Protein AF-A0A9D8J0A8-F1 (afdb_monomer)

Radius of gyration: 23.53 Å; Cα contacts (8 Å, |Δi|>4): 395; chains: 1; bounding box: 47×69×51 Å

Nearest PDB structures (foldseek):
  6d2s-assembly1_A  TM=4.075E-01  e=6.650E-01  Mycobacterium tuberculosis H37Rv
  6cyy-assembly1_A  TM=3.864E-01  e=1.080E+00  Mycobacterium tuberculosis H37Rv
  7xyo-assembly1_A  TM=2.878E-01  e=3.416E+00  Myxococcus fulvus
  9ix4-assembly1_B  TM=2.034E-01  e=4.354E+00  Lacticaseibacillus

Foldseek 3Di:
DDDDPDDDDDDDDDDDDDDDDDDDDDDDFDFDDDQGFGEAEAEDCPDPDWDWDAALNGIYIYDHNGDDVVVVVVVCVVCVVVNSVVNVVRVLQPPLLVVLVCCVVPQWAFAAFQQDGATEGEDEDCDCDWDWDDPPRHIYIYHHPPDDVRSVVVLVNLLVVLFVVLQVLLVVLQVVQQVPAPHHAPEEAEDQDQPDQWAADPSRYIYGYSLLRRHHSLLSSLRSQLRSNCVVPVDPDPSSVVSSCVSRVPSVVSVVCCVVCVSVSSRNNGDPD

Structure (mmCIF, N/CA/C/O backbone):
data_AF-A0A9D8J0A8-F1
#
_entry.id   AF-A0A9D8J0A8-F1
#
loop_
_atom_site.group_PDB
_atom_site.id
_atom_site.type_symbol
_atom_site.label_atom_id
_atom_site.label_alt_id
_atom_site.label_comp_id
_atom_site.label_asym_id
_atom_site.label_entity_id
_atom_site.label_seq_id
_atom_site.pdbx_PDB_ins_code
_atom_site.Cartn_x
_atom_site.Cartn_y
_atom_site.Cartn_z
_atom_site.occupancy
_atom_site.B_iso_or_equiv
_atom_site.auth_seq_id
_atom_site.auth_comp_id
_atom_site.auth_asym_id
_atom_site.auth_atom_id
_atom_site.pdbx_PDB_model_num
ATOM 1 N N . MET A 1 1 ? -11.806 -13.277 18.701 1.00 27.31 1 MET A N 1
ATOM 2 C CA . MET A 1 1 ? -11.290 -14.569 18.177 1.00 27.31 1 MET A CA 1
ATOM 3 C C . MET A 1 1 ? -11.826 -14.678 16.759 1.00 27.31 1 MET A C 1
ATOM 5 O O . MET A 1 1 ? -13.031 -14.671 16.608 1.00 27.31 1 MET A O 1
ATOM 9 N N . GLY A 1 2 ? -11.064 -14.535 15.684 1.00 23.75 2 GLY A N 1
ATOM 10 C CA . GLY A 1 2 ? -9.837 -15.247 15.348 1.00 23.75 2 GLY A CA 1
ATOM 11 C C . GLY A 1 2 ? -10.124 -16.007 14.045 1.00 23.75 2 GLY A C 1
ATOM 12 O O . GLY A 1 2 ? -11.033 -16.825 14.023 1.00 23.75 2 GLY A O 1
ATOM 13 N N . GLY A 1 3 ? -9.372 -15.706 12.983 1.00 22.73 3 GLY A N 1
ATOM 14 C CA . GLY A 1 3 ? -9.465 -16.343 11.660 1.00 22.73 3 GLY A CA 1
ATOM 15 C C . GLY A 1 3 ? -10.284 -15.497 10.680 1.00 22.73 3 GLY A C 1
ATOM 16 O O . GLY A 1 3 ? -11.465 -15.280 10.885 1.00 22.73 3 GLY A O 1
ATOM 17 N N . GLY A 1 4 ? -9.729 -14.898 9.630 1.00 22.30 4 GLY A N 1
ATOM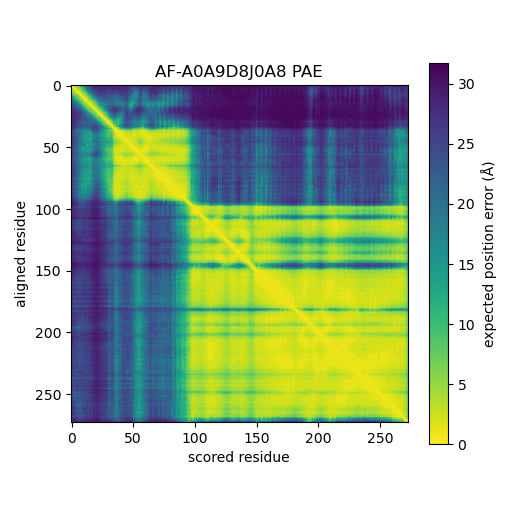 18 C CA . GLY A 1 4 ? -8.691 -15.413 8.743 1.00 22.30 4 GLY A CA 1
ATOM 19 C C . GLY A 1 4 ? -9.325 -15.554 7.362 1.00 22.30 4 GLY A C 1
ATOM 20 O O . GLY A 1 4 ? -9.688 -16.652 6.965 1.00 22.30 4 GLY A O 1
ATOM 21 N N . LEU A 1 5 ? -9.537 -14.434 6.666 1.00 23.39 5 LEU A N 1
ATOM 22 C CA . LEU A 1 5 ? -10.055 -14.439 5.296 1.00 23.39 5 LEU A CA 1
ATOM 23 C C . LEU A 1 5 ? -8.870 -14.483 4.330 1.00 23.39 5 LEU A C 1
ATOM 25 O O . LEU A 1 5 ? -8.483 -13.481 3.731 1.00 23.39 5 LEU A O 1
ATOM 29 N N . ASP A 1 6 ? -8.269 -15.667 4.267 1.00 27.23 6 ASP A N 1
ATOM 30 C CA . ASP A 1 6 ? -7.433 -16.107 3.157 1.00 27.23 6 ASP A CA 1
ATOM 31 C C . ASP A 1 6 ? -8.329 -16.742 2.083 1.00 27.23 6 ASP A C 1
ATOM 33 O O . ASP A 1 6 ? -9.327 -17.396 2.387 1.00 27.23 6 ASP A O 1
ATOM 37 N N . GLY A 1 7 ? -7.928 -16.576 0.828 1.00 27.66 7 GLY A N 1
ATOM 38 C CA . GLY A 1 7 ? -8.384 -17.415 -0.266 1.00 27.66 7 GLY A CA 1
ATOM 39 C C . GLY A 1 7 ? -9.647 -16.933 -0.962 1.00 27.66 7 GLY A C 1
ATOM 40 O O . GLY A 1 7 ? -10.760 -17.329 -0.634 1.00 27.66 7 GLY A O 1
ATOM 41 N N . SER A 1 8 ? -9.439 -16.178 -2.039 1.00 30.36 8 SER A N 1
ATOM 42 C CA . SER A 1 8 ? -10.336 -16.123 -3.191 1.00 30.36 8 SER A CA 1
ATOM 43 C C . SER A 1 8 ? -10.755 -17.542 -3.615 1.00 30.36 8 SER A C 1
ATOM 45 O O . SER A 1 8 ? -10.026 -18.224 -4.341 1.00 30.36 8 SER A O 1
ATOM 47 N N . GLN A 1 9 ? -11.913 -17.997 -3.144 1.00 25.62 9 GLN A N 1
ATOM 48 C CA . GLN A 1 9 ? -12.592 -19.178 -3.659 1.00 25.62 9 GLN A CA 1
ATOM 49 C C . GLN A 1 9 ? -13.296 -18.782 -4.958 1.00 25.62 9 GLN A C 1
ATOM 51 O O . GLN A 1 9 ? -14.141 -17.890 -4.972 1.00 25.62 9 GLN A O 1
ATOM 56 N N . ALA A 1 10 ? -12.918 -19.426 -6.062 1.00 33.12 10 ALA A N 1
ATOM 57 C CA . ALA A 1 10 ? -13.792 -19.506 -7.223 1.00 33.12 10 ALA A CA 1
ATOM 58 C C . ALA A 1 10 ? -14.987 -20.423 -6.876 1.00 33.12 10 ALA A C 1
ATOM 60 O O . ALA A 1 10 ? -14.812 -21.329 -6.050 1.00 33.12 10 ALA A O 1
ATOM 61 N N . PRO A 1 11 ? -16.172 -20.225 -7.481 1.00 30.92 11 PRO A N 1
ATOM 62 C CA . PRO A 1 11 ? -17.314 -21.109 -7.275 1.00 30.92 11 PRO A CA 1
ATOM 63 C C . PRO A 1 11 ? -16.940 -22.523 -7.731 1.00 30.92 11 PRO A C 1
ATOM 65 O O . PRO A 1 11 ? -16.486 -22.719 -8.855 1.00 30.92 11 PRO A O 1
ATOM 68 N N . LEU A 1 12 ? -17.067 -23.495 -6.830 1.00 34.19 12 LEU A N 1
ATOM 69 C CA . LEU A 1 12 ? -16.848 -24.909 -7.118 1.00 34.19 12 LEU A CA 1
ATOM 70 C C . LEU A 1 12 ? -18.148 -25.492 -7.680 1.00 34.19 12 LEU A C 1
ATOM 72 O O . LEU A 1 12 ? -19.061 -25.773 -6.907 1.00 34.19 12 LEU A O 1
ATOM 76 N N . GLU A 1 13 ? -18.214 -25.729 -8.988 1.00 30.34 13 GLU A N 1
ATOM 77 C CA . GLU A 1 13 ? -19.035 -26.826 -9.504 1.00 30.34 13 GLU A CA 1
ATOM 78 C C . GLU A 1 13 ? -18.190 -28.103 -9.530 1.00 30.34 13 GLU A C 1
ATOM 80 O O . GLU A 1 13 ? -17.038 -28.129 -9.967 1.00 30.34 13 GLU A O 1
ATOM 85 N N . TYR A 1 14 ? -18.738 -29.150 -8.920 1.00 36.53 14 TYR A N 1
ATOM 86 C CA . TYR A 1 14 ? -18.015 -30.340 -8.492 1.00 36.53 14 TYR A CA 1
ATOM 87 C C . TYR A 1 14 ? -18.095 -31.442 -9.551 1.00 36.53 14 TYR A C 1
ATOM 89 O O . TYR A 1 14 ? -19.132 -32.084 -9.694 1.00 36.53 14 TYR A O 1
ATOM 97 N N . ALA A 1 15 ? -16.978 -31.765 -10.204 1.00 35.00 15 ALA A N 1
ATOM 98 C CA . ALA A 1 15 ? -16.850 -33.034 -10.918 1.00 35.00 15 ALA A CA 1
ATOM 99 C C . ALA A 1 15 ? -16.575 -34.168 -9.905 1.00 35.00 15 ALA A C 1
ATOM 101 O O . ALA A 1 15 ? -15.492 -34.244 -9.317 1.00 35.00 15 ALA A O 1
ATOM 102 N N . ARG A 1 16 ? -17.567 -35.036 -9.655 1.00 30.98 16 ARG A N 1
ATOM 103 C CA . ARG A 1 16 ? -17.388 -36.294 -8.901 1.00 30.98 16 ARG A CA 1
ATOM 104 C C . ARG A 1 16 ? -16.831 -37.360 -9.846 1.00 30.98 16 ARG A C 1
ATOM 106 O O . ARG A 1 16 ? -17.365 -37.547 -10.931 1.00 30.98 16 ARG A O 1
ATOM 113 N N . LEU A 1 17 ? -15.774 -38.056 -9.429 1.00 38.12 17 LEU A N 1
ATOM 114 C CA . LEU A 1 17 ? -15.108 -39.078 -10.238 1.00 38.12 17 LEU A CA 1
ATOM 115 C C . LEU A 1 17 ? -15.482 -40.487 -9.763 1.00 38.12 17 LEU A C 1
ATOM 117 O O . LEU A 1 17 ? -15.263 -40.831 -8.602 1.00 38.12 17 LEU A O 1
ATOM 121 N N . THR A 1 18 ? -15.996 -41.294 -10.689 1.00 30.62 18 THR A N 1
ATOM 122 C CA . THR A 1 18 ? -16.153 -42.752 -10.601 1.00 30.62 18 THR A CA 1
ATOM 123 C C . THR A 1 18 ? -15.161 -43.429 -11.552 1.00 30.62 18 THR A C 1
ATOM 125 O O . THR A 1 18 ? -15.049 -42.999 -12.696 1.00 30.62 18 THR A O 1
ATOM 128 N N . GLY A 1 19 ? -14.521 -44.522 -11.117 1.00 28.30 19 GLY A N 1
ATOM 129 C CA . GLY A 1 19 ? -14.022 -45.572 -12.024 1.00 28.30 19 GLY A CA 1
ATOM 130 C C . GLY A 1 19 ? -12.506 -45.686 -12.253 1.00 28.30 19 GLY A C 1
ATOM 131 O O . GLY A 1 19 ? -11.938 -44.989 -13.080 1.00 28.30 19 GLY A O 1
ATOM 132 N N . SER A 1 20 ? -11.914 -46.624 -11.504 1.00 29.41 20 SER A N 1
ATOM 133 C CA . SER A 1 20 ? -10.735 -47.497 -11.711 1.00 29.41 20 SER A CA 1
ATOM 134 C C . SER A 1 20 ? -9.765 -47.342 -12.903 1.00 29.41 20 SER A C 1
ATOM 136 O O . SER A 1 20 ? -10.171 -47.422 -14.058 1.00 29.41 20 SER A O 1
ATOM 138 N N . GLY A 1 21 ? -8.461 -47.443 -12.585 1.00 27.83 21 GLY A N 1
ATOM 139 C CA . GLY A 1 21 ? -7.541 -48.345 -13.304 1.00 27.83 21 GLY A CA 1
ATOM 140 C C . GLY A 1 21 ? -6.150 -47.800 -13.670 1.00 27.83 21 GLY A C 1
ATOM 141 O O . GLY A 1 21 ? -6.047 -46.932 -14.524 1.00 27.83 21 GLY A O 1
ATOM 142 N N . GLY A 1 22 ? -5.100 -48.401 -13.083 1.00 26.84 22 GLY A N 1
ATOM 143 C CA . GLY A 1 22 ? -3.768 -48.608 -13.694 1.00 26.84 22 GLY A CA 1
ATOM 144 C C . GLY A 1 22 ? -2.764 -47.446 -13.677 1.00 26.84 22 GLY A C 1
ATOM 145 O O . GLY A 1 22 ? -3.016 -46.389 -14.240 1.00 26.84 22 GLY A O 1
ATOM 146 N N . GLY A 1 23 ? -1.599 -47.647 -13.046 1.00 27.47 23 GLY A N 1
ATOM 147 C CA . GLY A 1 23 ? -0.526 -46.650 -12.924 1.00 27.47 23 GLY A CA 1
ATOM 148 C C . GLY A 1 23 ? 0.656 -46.833 -13.885 1.00 27.47 23 GLY A C 1
ATOM 149 O O . GLY A 1 23 ? 0.884 -47.931 -14.372 1.00 27.47 23 GLY A O 1
ATOM 150 N N . CYS A 1 24 ? 1.426 -45.756 -14.089 1.00 25.75 24 CYS A N 1
ATOM 151 C CA . CYS A 1 24 ? 2.881 -45.723 -14.332 1.00 25.75 24 CYS A CA 1
ATOM 152 C C . CYS A 1 24 ? 3.361 -44.244 -14.289 1.00 25.75 24 CYS A C 1
ATOM 154 O O . CYS A 1 24 ? 2.528 -43.363 -14.524 1.00 25.75 24 CYS A O 1
ATOM 156 N N . PRO A 1 25 ? 4.628 -43.914 -13.954 1.00 37.78 25 PRO A N 1
ATOM 157 C CA . PRO A 1 25 ? 5.083 -42.536 -13.776 1.00 37.78 25 PRO A CA 1
ATOM 158 C C . PRO A 1 25 ? 5.970 -42.074 -14.937 1.00 37.78 25 PRO A C 1
ATOM 160 O O . PRO A 1 25 ? 7.051 -42.622 -15.106 1.00 37.78 25 PRO A O 1
ATOM 163 N N . LEU A 1 26 ? 5.591 -41.019 -15.661 1.00 29.39 26 LEU A N 1
ATOM 164 C CA . LEU A 1 26 ? 6.543 -40.243 -16.458 1.00 29.39 26 LEU A CA 1
ATOM 165 C C . LEU A 1 26 ? 6.190 -38.755 -16.436 1.00 29.39 26 LEU A C 1
ATOM 167 O O . LEU A 1 26 ? 5.035 -38.336 -16.473 1.00 29.39 26 LEU A O 1
ATOM 171 N N . SER A 1 27 ? 7.247 -37.974 -16.278 1.00 39.50 27 SER A N 1
ATOM 172 C CA . SER A 1 27 ? 7.317 -36.530 -16.373 1.00 39.50 27 SER A CA 1
ATOM 173 C C . SER A 1 27 ? 7.318 -36.118 -17.839 1.00 39.50 27 SER A C 1
ATOM 175 O O . SER A 1 27 ? 8.365 -36.234 -18.460 1.00 39.50 27 SER A O 1
ATOM 177 N N . ASP A 1 28 ? 6.214 -35.583 -18.360 1.00 35.66 28 ASP A N 1
ATOM 178 C CA . ASP A 1 28 ? 6.214 -34.979 -19.696 1.00 35.66 28 ASP A CA 1
ATOM 179 C C . ASP A 1 28 ? 5.472 -33.640 -19.716 1.00 35.66 28 ASP A C 1
ATOM 181 O O . ASP A 1 28 ? 4.278 -33.527 -19.414 1.00 35.66 28 ASP A O 1
ATOM 185 N N . GLY A 1 29 ? 6.225 -32.594 -20.059 1.00 39.34 29 GLY A N 1
ATOM 186 C CA . GLY A 1 29 ? 5.725 -31.243 -20.267 1.00 39.34 29 GLY A CA 1
ATOM 187 C C . GLY A 1 29 ? 4.888 -31.184 -21.539 1.00 39.34 29 GLY A C 1
ATOM 188 O O . GLY A 1 29 ? 5.424 -31.174 -22.641 1.00 39.34 29 GLY A O 1
ATOM 189 N N . HIS A 1 30 ? 3.570 -31.116 -21.380 1.00 45.22 30 HIS A N 1
ATOM 190 C CA . HIS A 1 30 ? 2.645 -30.951 -22.495 1.00 45.22 30 HIS A CA 1
ATOM 191 C C . HIS A 1 30 ? 2.410 -29.461 -22.769 1.00 45.22 30 HIS A C 1
ATOM 193 O O . HIS A 1 30 ? 1.946 -28.720 -21.898 1.00 45.22 30 HIS A O 1
ATOM 199 N N . ALA A 1 31 ? 2.731 -29.016 -23.986 1.00 39.16 31 ALA A N 1
ATOM 200 C CA . ALA A 1 31 ? 2.469 -27.660 -24.454 1.00 39.16 31 ALA A CA 1
ATOM 201 C C . ALA A 1 31 ? 1.119 -27.601 -25.186 1.00 39.16 31 ALA A C 1
ATOM 203 O O . ALA A 1 31 ? 0.935 -28.228 -26.225 1.00 39.16 31 ALA A O 1
ATOM 204 N N . PHE A 1 32 ? 0.183 -26.804 -24.670 1.00 42.69 32 PHE A N 1
ATOM 205 C CA . PHE A 1 32 ? -1.059 -26.460 -25.366 1.00 42.69 32 PHE A CA 1
ATOM 206 C C . PHE A 1 32 ? -0.894 -25.074 -26.021 1.00 42.69 32 PHE A C 1
ATOM 208 O O . PHE A 1 32 ? -0.476 -24.127 -25.355 1.00 42.69 32 PHE A O 1
ATOM 215 N N . GLY A 1 33 ? -1.175 -24.970 -27.327 1.00 32.69 33 GLY A N 1
ATOM 216 C CA . GLY A 1 33 ? -0.801 -23.847 -28.204 1.00 32.69 33 GLY A CA 1
ATOM 217 C C . GLY A 1 33 ? -1.256 -22.432 -27.796 1.00 32.69 33 GLY A C 1
ATOM 218 O O . GLY A 1 33 ? -2.128 -22.259 -26.945 1.00 32.69 33 GLY A O 1
ATOM 219 N N . ALA A 1 34 ? -0.618 -21.440 -28.443 1.00 34.53 34 ALA A N 1
ATOM 220 C CA . ALA A 1 34 ? -0.778 -19.977 -28.356 1.00 34.53 34 ALA A CA 1
ATOM 221 C C . ALA A 1 34 ? -1.221 -19.449 -26.975 1.00 34.53 34 ALA A C 1
ATOM 223 O O . ALA A 1 34 ? -2.382 -19.114 -26.745 1.00 34.53 34 ALA A O 1
ATOM 224 N N . GLY A 1 35 ? -0.257 -19.381 -26.051 1.00 52.00 35 GLY A N 1
ATOM 225 C CA . GLY A 1 35 ? -0.463 -18.982 -24.655 1.00 52.00 35 GLY A CA 1
ATOM 226 C C . GLY A 1 35 ? 0.035 -20.005 -23.630 1.00 52.00 35 GLY A C 1
ATOM 227 O O . GLY A 1 35 ? -0.471 -20.032 -22.519 1.00 52.00 35 GLY A O 1
ATOM 228 N N . SER A 1 36 ? 0.992 -20.868 -23.969 1.00 65.94 36 SER A N 1
ATOM 229 C CA . SER A 1 36 ? 1.395 -21.966 -23.086 1.00 65.94 36 SER A CA 1
ATOM 230 C C . SER A 1 36 ? 1.974 -21.488 -21.748 1.00 65.94 36 SER A C 1
ATOM 232 O O . SER A 1 36 ? 2.812 -20.586 -21.705 1.00 65.94 36 SER A O 1
ATOM 234 N N . PHE A 1 37 ? 1.590 -22.163 -20.668 1.00 76.06 37 PHE A N 1
ATOM 235 C CA . PHE A 1 37 ? 2.270 -22.130 -19.373 1.00 76.06 37 PHE A CA 1
ATOM 236 C C . PHE A 1 37 ? 2.967 -23.473 -19.127 1.00 76.06 37 PHE A C 1
ATOM 238 O O . PHE A 1 37 ? 2.424 -24.504 -19.531 1.00 76.06 37 PHE A O 1
ATOM 245 N N . PRO A 1 38 ? 4.125 -23.503 -18.439 1.00 80.38 38 PRO A N 1
ATOM 246 C CA . PRO A 1 38 ? 4.700 -24.757 -17.966 1.00 80.38 38 PRO A CA 1
ATOM 247 C C . PRO A 1 38 ? 3.696 -25.470 -17.059 1.00 80.38 38 PRO A C 1
ATOM 249 O O . PRO A 1 38 ? 3.210 -24.875 -16.098 1.00 80.38 38 PRO A O 1
ATOM 252 N N . LEU A 1 39 ? 3.366 -26.723 -17.361 1.00 82.81 39 LEU A N 1
ATOM 253 C CA . LEU A 1 39 ? 2.422 -27.525 -16.588 1.00 82.81 39 LEU A CA 1
ATOM 254 C C . LEU A 1 39 ? 3.161 -28.673 -15.901 1.00 82.81 39 LEU A C 1
ATOM 256 O O . LEU A 1 39 ? 3.906 -29.411 -16.541 1.00 82.81 39 LEU A O 1
ATOM 260 N N . ARG A 1 40 ? 2.923 -28.852 -14.600 1.00 86.62 40 ARG A N 1
ATOM 261 C CA . ARG A 1 40 ? 3.400 -30.009 -13.833 1.00 86.62 40 ARG A CA 1
ATOM 262 C C . ARG A 1 40 ? 2.231 -30.749 -13.201 1.00 86.62 40 ARG A C 1
ATOM 264 O O . ARG A 1 40 ? 1.401 -30.146 -12.523 1.00 86.62 40 ARG A O 1
ATOM 271 N N . LEU A 1 41 ? 2.181 -32.061 -13.394 1.00 88.75 41 LEU A N 1
ATOM 272 C CA . LEU A 1 41 ? 1.237 -32.937 -12.708 1.00 88.75 41 LEU A CA 1
ATOM 273 C C . LEU A 1 41 ? 1.909 -33.516 -11.463 1.00 88.75 41 LEU A C 1
ATOM 275 O O . LEU A 1 41 ? 2.993 -34.089 -11.542 1.00 88.75 41 LEU A O 1
ATOM 279 N N . ARG A 1 42 ? 1.270 -33.375 -10.300 1.00 90.25 42 ARG A N 1
ATOM 280 C CA . ARG A 1 42 ? 1.789 -33.895 -9.030 1.00 90.25 42 ARG A CA 1
ATOM 281 C C . ARG A 1 42 ? 0.761 -34.778 -8.340 1.00 90.25 42 ARG A C 1
ATOM 283 O O . ARG A 1 42 ? -0.283 -34.305 -7.892 1.00 90.25 42 ARG A O 1
ATOM 290 N N . ARG A 1 43 ? 1.083 -36.063 -8.173 1.00 88.25 43 ARG A N 1
ATOM 291 C CA . ARG A 1 43 ? 0.276 -36.991 -7.366 1.00 88.25 43 ARG A CA 1
ATOM 292 C C . ARG A 1 43 ? 0.532 -36.763 -5.876 1.00 88.25 43 ARG A C 1
ATOM 294 O O . ARG A 1 43 ? 1.672 -36.581 -5.453 1.00 88.25 43 ARG A O 1
ATOM 301 N N . SER A 1 44 ? -0.522 -36.761 -5.062 1.00 87.44 44 SER A N 1
ATOM 302 C CA . SER A 1 44 ? -0.414 -36.568 -3.614 1.00 87.44 44 SER A CA 1
ATOM 303 C C . SER A 1 44 ? -1.331 -37.517 -2.834 1.00 87.44 44 SER A C 1
ATOM 305 O O . SER A 1 44 ? -2.547 -37.468 -3.028 1.00 87.44 44 SER A O 1
ATOM 307 N N . PRO A 1 45 ? -0.797 -38.305 -1.876 1.00 84.12 45 PRO A N 1
ATOM 308 C CA . PRO A 1 45 ? -1.601 -39.160 -0.990 1.00 84.12 45 PRO A CA 1
ATOM 309 C C . PRO A 1 45 ? -2.584 -38.380 -0.110 1.00 84.12 45 PRO A C 1
ATOM 311 O O . PRO A 1 45 ? -3.588 -38.915 0.342 1.00 84.12 45 PRO A O 1
ATOM 314 N N . ARG A 1 46 ? -2.303 -37.092 0.133 1.00 85.88 46 ARG A N 1
ATOM 315 C CA . ARG A 1 46 ? -3.143 -36.200 0.950 1.00 85.88 46 ARG A CA 1
ATOM 316 C C . ARG A 1 46 ? -4.213 -35.474 0.135 1.00 85.88 46 ARG A C 1
ATOM 318 O O . ARG A 1 46 ? -5.081 -34.815 0.707 1.00 85.88 46 ARG A O 1
ATOM 325 N N . ALA A 1 47 ? -4.140 -35.517 -1.195 1.00 84.38 47 ALA A N 1
ATOM 326 C CA . ALA A 1 47 ? -5.131 -34.873 -2.039 1.00 84.38 47 ALA A CA 1
ATOM 327 C C . ALA A 1 47 ? -6.377 -35.754 -2.141 1.00 84.38 47 ALA A C 1
ATOM 329 O O . ALA A 1 47 ? -6.308 -36.888 -2.596 1.00 84.38 47 ALA A O 1
ATOM 330 N N . LYS A 1 48 ? -7.526 -35.196 -1.751 1.00 85.25 48 LYS A N 1
ATOM 331 C CA . LYS A 1 48 ? -8.844 -35.826 -1.936 1.00 85.25 48 LYS A CA 1
ATOM 332 C C . LYS A 1 48 ? -9.554 -35.369 -3.218 1.00 85.25 48 LYS A C 1
ATOM 334 O O . LYS A 1 48 ? -10.596 -35.903 -3.562 1.00 85.25 48 LYS A O 1
ATOM 339 N N . ARG A 1 49 ? -9.012 -34.349 -3.895 1.00 86.75 49 ARG A N 1
ATOM 340 C CA . ARG A 1 49 ? -9.580 -33.706 -5.090 1.00 86.75 49 ARG A CA 1
ATOM 341 C C . ARG A 1 49 ? -8.488 -33.108 -5.973 1.00 86.75 49 ARG A C 1
ATOM 343 O O . ARG A 1 49 ? -7.415 -32.780 -5.455 1.00 86.75 49 ARG A O 1
ATOM 350 N N . LEU A 1 50 ? -8.804 -32.925 -7.256 1.00 87.69 50 LEU A N 1
ATOM 351 C CA . LEU A 1 50 ? -7.994 -32.156 -8.202 1.00 87.69 50 LEU A CA 1
ATOM 352 C C . LEU A 1 50 ? -7.902 -30.695 -7.748 1.00 87.69 50 LEU A C 1
ATOM 354 O O . LEU A 1 50 ? -8.882 -30.113 -7.275 1.00 87.69 50 LEU A O 1
ATOM 358 N N . ARG A 1 51 ? -6.709 -30.107 -7.845 1.00 88.75 51 ARG A N 1
ATOM 359 C CA . ARG A 1 51 ? -6.456 -28.698 -7.513 1.00 88.75 51 ARG A CA 1
ATOM 360 C C . ARG A 1 51 ? -5.449 -28.106 -8.483 1.00 88.75 51 ARG A C 1
ATOM 362 O O . ARG A 1 51 ? -4.451 -28.749 -8.780 1.00 88.75 51 ARG A O 1
ATOM 369 N N . LEU A 1 52 ? -5.683 -26.868 -8.903 1.00 91.06 52 LEU A N 1
ATOM 370 C CA . LEU A 1 52 ? -4.761 -26.104 -9.739 1.00 91.06 52 LEU A CA 1
ATOM 371 C C . LEU A 1 52 ? -4.045 -25.065 -8.879 1.00 91.06 52 LEU A C 1
ATOM 373 O O . LEU A 1 52 ? -4.681 -24.314 -8.139 1.00 91.06 52 LEU A O 1
ATOM 377 N N . ILE A 1 53 ? -2.722 -25.030 -8.973 1.00 85.31 53 ILE A N 1
ATOM 378 C CA . ILE A 1 53 ? -1.864 -24.051 -8.316 1.00 85.31 53 ILE A CA 1
ATOM 379 C C . ILE A 1 53 ? -1.158 -23.272 -9.417 1.00 85.31 53 ILE A C 1
ATOM 381 O O . ILE A 1 53 ? -0.340 -23.829 -10.139 1.00 85.31 53 ILE A O 1
ATOM 385 N N . VAL A 1 54 ? -1.469 -21.986 -9.547 1.00 85.81 54 VAL A N 1
ATOM 386 C CA . VAL A 1 54 ? -0.873 -21.121 -10.570 1.00 85.81 54 VAL A CA 1
ATOM 387 C C . VAL A 1 54 ? 0.228 -20.278 -9.939 1.00 85.81 54 VAL A C 1
ATOM 389 O O . VAL A 1 54 ? -0.018 -19.561 -8.969 1.00 85.81 54 VAL A O 1
ATOM 392 N N . ARG A 1 55 ? 1.436 -20.369 -10.489 1.00 79.06 55 ARG A N 1
ATOM 393 C CA . ARG A 1 55 ? 2.619 -19.591 -10.113 1.00 79.06 55 ARG A CA 1
ATOM 394 C C . ARG A 1 55 ? 3.219 -18.934 -11.354 1.00 79.06 55 ARG A C 1
ATOM 396 O O . ARG A 1 55 ? 2.833 -19.234 -12.479 1.00 79.06 55 ARG A O 1
ATOM 403 N N . ALA A 1 56 ? 4.166 -18.031 -11.138 1.00 72.75 56 ALA A N 1
ATOM 404 C CA . ALA A 1 56 ? 4.873 -17.337 -12.209 1.00 72.75 56 ALA A CA 1
ATOM 405 C C . ALA A 1 56 ? 5.746 -18.267 -13.063 1.00 72.75 56 ALA A C 1
ATOM 407 O O . ALA A 1 56 ? 5.937 -18.024 -14.248 1.00 72.75 56 ALA A O 1
ATOM 408 N N . ASP A 1 57 ? 6.252 -19.340 -12.455 1.00 74.06 57 ASP A N 1
ATOM 409 C CA . ASP A 1 57 ? 7.085 -20.358 -13.094 1.00 74.06 57 ASP A CA 1
ATOM 410 C C . ASP A 1 57 ? 6.265 -21.510 -13.700 1.00 74.06 57 ASP A C 1
ATOM 412 O O . ASP A 1 57 ? 6.831 -22.415 -14.309 1.00 74.06 57 ASP A O 1
ATOM 416 N N . GLY A 1 58 ? 4.936 -21.493 -13.545 1.00 83.56 58 GLY A N 1
ATOM 417 C CA . GLY A 1 58 ? 4.040 -22.460 -14.170 1.00 83.56 58 GLY A CA 1
ATOM 418 C C . GLY A 1 58 ? 2.789 -22.790 -13.362 1.00 83.56 58 GLY A C 1
ATOM 419 O O . GLY A 1 58 ? 2.521 -22.254 -12.286 1.00 83.56 58 GLY A O 1
ATOM 420 N N . VAL A 1 59 ? 2.011 -23.721 -13.897 1.00 87.75 59 VAL A N 1
ATOM 421 C CA . VAL A 1 59 ? 0.812 -24.291 -13.290 1.00 87.75 59 VAL A CA 1
ATOM 422 C C . VAL A 1 59 ? 1.141 -25.690 -12.773 1.00 87.75 59 VAL A C 1
ATOM 424 O O . VAL A 1 59 ? 1.685 -26.520 -13.492 1.00 87.75 59 VAL A O 1
ATOM 427 N N . GLU A 1 60 ? 0.791 -25.979 -11.523 1.00 90.12 60 GLU A N 1
ATOM 428 C CA . GLU A 1 60 ? 0.820 -27.331 -10.965 1.00 90.12 60 GLU A CA 1
ATOM 429 C C . GLU A 1 60 ? -0.613 -27.843 -10.788 1.00 90.12 60 GLU A C 1
ATOM 431 O O . GLU A 1 60 ? -1.413 -27.230 -10.079 1.00 90.12 60 GLU A O 1
ATOM 436 N N . CYS A 1 61 ? -0.939 -28.983 -11.397 1.00 91.69 61 CYS A N 1
ATOM 437 C CA . CYS A 1 61 ? -2.161 -29.719 -11.094 1.00 91.69 61 CYS A CA 1
ATOM 438 C C . CYS A 1 61 ? -1.845 -30.811 -10.069 1.00 91.69 61 CYS A C 1
ATOM 440 O O . CYS A 1 61 ? -1.030 -31.700 -10.319 1.00 91.69 61 CYS A O 1
ATOM 442 N N . VAL A 1 62 ? -2.484 -30.743 -8.903 1.00 89.94 62 VAL A N 1
ATOM 443 C CA . VAL A 1 62 ? -2.337 -31.731 -7.833 1.00 89.94 62 VAL A CA 1
ATOM 444 C C . VAL A 1 62 ? -3.495 -32.716 -7.891 1.00 89.94 62 VAL A C 1
ATOM 446 O O . VAL A 1 62 ? -4.650 -32.319 -7.729 1.00 89.94 62 VAL A O 1
ATOM 449 N N . LEU A 1 63 ? -3.177 -33.998 -8.052 1.00 93.12 63 LEU A N 1
ATOM 450 C CA . LEU A 1 63 ? -4.138 -35.095 -8.186 1.00 93.12 63 LEU A CA 1
ATOM 451 C C . LEU A 1 63 ? -4.026 -36.093 -7.017 1.00 93.12 63 LEU A C 1
ATOM 453 O O . LEU A 1 63 ? -2.920 -36.344 -6.527 1.00 93.12 63 LEU A O 1
ATOM 457 N N . PRO A 1 64 ? -5.143 -36.700 -6.566 1.00 92.25 64 PRO A N 1
ATOM 458 C CA . PRO A 1 64 ? -5.108 -37.900 -5.729 1.00 92.25 64 PRO A CA 1
ATOM 459 C C . PRO A 1 64 ? -4.289 -39.021 -6.384 1.00 92.25 64 PRO A C 1
ATOM 461 O O . PRO A 1 64 ? -4.280 -39.143 -7.607 1.00 92.25 64 PRO A O 1
ATOM 464 N N . VAL A 1 65 ? -3.642 -39.878 -5.584 1.00 87.94 65 VAL A N 1
ATOM 465 C CA . VAL A 1 65 ? -2.755 -40.950 -6.096 1.00 87.94 65 VAL A CA 1
ATOM 466 C C . VAL A 1 65 ? -3.454 -41.866 -7.100 1.00 87.94 65 VAL A C 1
ATOM 468 O O . VAL A 1 65 ? -2.837 -42.253 -8.084 1.00 87.94 65 VAL A O 1
ATOM 471 N N . ILE A 1 66 ? -4.736 -42.159 -6.881 1.00 86.50 66 ILE A N 1
ATOM 472 C CA . ILE A 1 66 ? -5.530 -43.102 -7.684 1.00 86.50 66 ILE A CA 1
ATOM 473 C C . ILE A 1 66 ? -6.228 -42.397 -8.863 1.00 86.50 66 ILE A C 1
ATOM 475 O O . ILE A 1 66 ? -6.826 -43.047 -9.707 1.00 86.50 66 ILE A O 1
ATOM 479 N N . CYS A 1 67 ? -6.160 -41.064 -8.951 1.00 84.19 67 CYS A N 1
ATOM 480 C CA . CYS A 1 67 ? -6.840 -40.311 -10.002 1.00 84.19 67 CYS A CA 1
ATOM 481 C C . CYS A 1 67 ? -6.204 -40.595 -11.378 1.00 84.19 67 CYS A C 1
ATOM 483 O O . CYS A 1 67 ? -4.990 -40.399 -11.526 1.00 84.19 67 CYS A O 1
ATOM 485 N N . PRO A 1 68 ? -6.989 -41.025 -12.384 1.00 86.38 68 PRO A N 1
ATOM 486 C CA . PRO A 1 68 ? -6.535 -41.100 -13.768 1.00 86.38 68 PRO A CA 1
ATOM 487 C C . PRO A 1 68 ? -6.047 -39.747 -14.285 1.00 86.38 68 PRO A C 1
ATOM 489 O O . PRO A 1 68 ? -6.633 -38.704 -13.987 1.00 86.38 68 PRO A O 1
ATOM 492 N N . GLU A 1 69 ? -4.988 -39.767 -15.090 1.00 82.62 69 GLU A N 1
ATOM 493 C CA . GLU A 1 69 ? -4.386 -38.545 -15.628 1.00 82.62 69 GLU A CA 1
ATOM 494 C C . GLU A 1 69 ? -5.305 -37.827 -16.620 1.00 82.62 69 GLU A C 1
ATOM 496 O O . GLU A 1 69 ? -5.385 -36.602 -16.606 1.00 82.62 69 GLU A O 1
ATOM 501 N N . ARG A 1 70 ? -6.085 -38.583 -17.406 1.00 84.75 70 ARG A N 1
ATOM 502 C CA . ARG A 1 70 ? -7.100 -38.038 -18.321 1.00 84.75 70 ARG A CA 1
ATOM 503 C C . ARG A 1 70 ? -8.026 -37.034 -17.632 1.00 84.75 70 ARG A C 1
ATOM 505 O O . ARG A 1 70 ? -8.313 -35.989 -18.190 1.00 84.75 70 ARG A O 1
ATOM 512 N N . LEU A 1 71 ? -8.421 -37.306 -16.390 1.00 85.44 71 LEU A N 1
ATOM 513 C CA . LEU A 1 71 ? -9.302 -36.419 -15.630 1.00 85.44 71 LEU A CA 1
ATOM 514 C C . LEU A 1 71 ? -8.594 -35.131 -15.200 1.00 85.44 71 LEU A C 1
ATOM 516 O O . LEU A 1 71 ? -9.238 -34.096 -15.069 1.00 85.44 71 LEU A O 1
ATOM 520 N N . ALA A 1 72 ? -7.274 -35.173 -14.997 1.00 84.75 72 ALA A N 1
ATOM 521 C CA . ALA A 1 72 ? -6.485 -33.966 -14.786 1.00 84.75 72 ALA A CA 1
ATOM 522 C C . ALA A 1 72 ? -6.401 -33.140 -16.077 1.00 84.75 72 ALA A C 1
ATOM 524 O O . ALA A 1 72 ? -6.594 -31.928 -16.017 1.00 84.75 72 ALA A O 1
ATOM 525 N N . HIS A 1 73 ? -6.184 -33.784 -17.229 1.00 84.31 73 HIS A N 1
ATOM 526 C CA . HIS A 1 73 ? -6.190 -33.123 -18.540 1.00 84.31 73 HIS A CA 1
ATOM 527 C C . HIS A 1 73 ? -7.545 -32.481 -18.850 1.00 84.31 73 HIS A C 1
ATOM 529 O O . HIS A 1 73 ? -7.586 -31.294 -19.166 1.00 84.31 73 HIS A O 1
ATOM 535 N N . ASP A 1 74 ? -8.647 -33.208 -18.656 1.00 84.75 74 ASP A N 1
ATOM 536 C CA . ASP A 1 74 ? -10.010 -32.693 -18.841 1.00 84.75 74 ASP A CA 1
ATOM 537 C C . ASP A 1 74 ? -10.277 -31.503 -17.904 1.00 84.75 74 ASP A C 1
ATOM 539 O O . ASP A 1 74 ? -10.790 -30.465 -18.326 1.00 84.75 74 ASP A O 1
ATOM 543 N N . PHE A 1 75 ? -9.859 -31.604 -16.638 1.00 85.94 75 PHE A N 1
ATOM 544 C CA . PHE A 1 75 ? -10.006 -30.527 -15.659 1.00 85.94 75 PHE A CA 1
ATOM 545 C C . PHE A 1 75 ? -9.181 -29.285 -16.024 1.00 85.94 75 PHE A C 1
ATOM 547 O O . PHE A 1 75 ? -9.657 -28.162 -15.870 1.00 85.94 75 PHE A O 1
ATOM 554 N N . ILE A 1 76 ? -7.963 -29.456 -16.540 1.00 87.56 76 ILE A N 1
ATOM 555 C CA . ILE A 1 76 ? -7.117 -28.352 -17.016 1.00 87.56 76 ILE A CA 1
ATOM 556 C C . ILE A 1 76 ? -7.728 -27.706 -18.260 1.00 87.56 76 ILE A C 1
ATOM 558 O O . ILE A 1 76 ? -7.795 -26.478 -18.327 1.00 87.56 76 ILE A O 1
ATOM 562 N N . ALA A 1 77 ? -8.206 -28.510 -19.214 1.00 85.00 77 ALA A N 1
ATOM 563 C CA . ALA A 1 77 ? -8.837 -28.034 -20.440 1.00 85.00 77 ALA A CA 1
ATOM 564 C C . ALA A 1 77 ? -10.093 -27.204 -20.140 1.00 85.00 77 ALA A C 1
ATOM 566 O O . ALA A 1 77 ? -10.227 -26.093 -20.653 1.00 85.00 77 ALA A O 1
ATOM 567 N N . GLN A 1 78 ? -10.950 -27.676 -19.228 1.00 87.06 78 GLN A N 1
ATOM 568 C CA . GLN A 1 78 ? -12.138 -26.945 -18.763 1.00 87.06 78 GLN A CA 1
ATOM 569 C C . GLN A 1 78 ? -11.801 -25.597 -18.106 1.00 87.06 78 GLN A C 1
ATOM 571 O O . GLN A 1 78 ? -12.600 -24.668 -18.155 1.00 87.06 78 GLN A O 1
ATOM 576 N N . HIS A 1 79 ? -10.612 -25.464 -17.510 1.00 87.62 79 HIS A N 1
ATOM 577 C CA . HIS A 1 79 ? -10.173 -24.243 -16.827 1.00 87.62 79 HIS A CA 1
ATOM 578 C C . HIS A 1 79 ? -9.139 -23.443 -17.631 1.00 87.62 79 HIS A C 1
ATOM 580 O O . HIS A 1 79 ? -8.498 -22.551 -17.070 1.00 87.62 79 HIS A O 1
ATOM 586 N N . ARG A 1 80 ? -8.954 -23.726 -18.929 1.00 83.31 80 ARG A N 1
ATOM 587 C CA . ARG A 1 80 ? -7.866 -23.161 -19.744 1.00 83.31 80 ARG A CA 1
ATOM 588 C C . ARG A 1 80 ? -7.846 -21.637 -19.735 1.00 83.31 80 ARG A C 1
ATOM 590 O O . ARG A 1 80 ? -6.813 -21.056 -19.420 1.00 83.31 80 ARG A O 1
ATOM 597 N N . ASP A 1 81 ? -8.968 -20.982 -20.009 1.00 80.50 81 ASP A N 1
ATOM 598 C CA . ASP A 1 81 ? -9.006 -19.515 -20.085 1.00 80.50 81 ASP A CA 1
ATOM 599 C C . ASP A 1 81 ? -8.762 -18.862 -18.721 1.00 80.50 81 ASP A C 1
ATOM 601 O O . ASP A 1 81 ? -8.055 -17.855 -18.605 1.00 80.50 81 ASP A O 1
ATOM 605 N N . TRP A 1 82 ? -9.277 -19.480 -17.656 1.00 87.94 82 TRP A N 1
ATOM 606 C CA . TRP A 1 82 ? -8.988 -19.067 -16.288 1.00 87.94 82 TRP A CA 1
ATOM 607 C C . TRP A 1 82 ? -7.503 -19.241 -15.951 1.00 87.94 82 TRP A C 1
ATOM 609 O O . TRP A 1 82 ? -6.910 -18.328 -15.378 1.00 87.94 82 TRP A O 1
ATOM 619 N N . LEU A 1 83 ? -6.886 -20.358 -16.345 1.00 87.00 83 LEU A N 1
ATOM 620 C CA . LEU A 1 83 ? -5.463 -20.633 -16.149 1.00 87.00 83 LEU A CA 1
ATOM 621 C C . LEU A 1 83 ? -4.587 -19.659 -16.930 1.00 87.00 83 LEU A C 1
ATOM 623 O O . LEU A 1 83 ? -3.667 -19.097 -16.350 1.00 87.00 83 LEU A O 1
ATOM 627 N N . LEU A 1 84 ? -4.895 -19.398 -18.202 1.00 82.19 84 LEU A N 1
ATOM 628 C CA . LEU A 1 84 ? -4.183 -18.427 -19.036 1.00 82.19 84 LEU A CA 1
ATOM 629 C C . LEU A 1 84 ? -4.219 -17.041 -18.403 1.00 82.19 84 LEU A C 1
ATOM 631 O O . LEU A 1 84 ? -3.186 -16.389 -18.250 1.00 82.19 84 LEU A O 1
ATOM 635 N N . ARG A 1 85 ? -5.406 -16.603 -17.981 1.00 81.81 85 ARG A N 1
ATOM 636 C CA . ARG A 1 85 ? -5.578 -15.323 -17.302 1.00 81.81 85 ARG A CA 1
ATOM 637 C C . ARG A 1 85 ? -4.825 -15.289 -15.976 1.00 81.81 85 ARG A C 1
ATOM 639 O O . ARG A 1 85 ? -4.077 -14.349 -15.740 1.00 81.81 85 ARG A O 1
ATOM 646 N N . LYS A 1 86 ? -4.962 -16.310 -15.128 1.00 81.44 86 LYS A N 1
ATOM 647 C CA . LYS A 1 86 ? -4.286 -16.377 -13.823 1.00 81.44 86 LYS A CA 1
ATOM 648 C C . LYS A 1 86 ? -2.776 -16.499 -13.948 1.00 81.44 86 LYS A C 1
ATOM 650 O O . LYS A 1 86 ? -2.070 -15.956 -13.108 1.00 81.44 86 LYS A O 1
ATOM 655 N N . PHE A 1 87 ? -2.287 -17.175 -14.979 1.00 81.12 87 PHE A N 1
ATOM 656 C CA . PHE A 1 87 ? -0.868 -17.294 -15.269 1.00 81.12 87 PHE A CA 1
ATOM 657 C C . PHE A 1 87 ? -0.318 -15.968 -15.772 1.00 81.12 87 PHE A C 1
ATOM 659 O O . PHE A 1 87 ? 0.672 -15.502 -15.231 1.00 81.12 87 PHE A O 1
ATOM 666 N N . ARG A 1 88 ? -1.003 -15.280 -16.695 1.00 77.12 88 ARG A N 1
ATOM 667 C CA . ARG A 1 88 ? -0.646 -13.901 -17.072 1.00 77.12 88 ARG A CA 1
ATOM 668 C C . ARG A 1 88 ? -0.676 -12.968 -15.870 1.00 77.12 88 ARG A C 1
ATOM 670 O O . ARG A 1 88 ? 0.252 -12.194 -15.699 1.00 77.12 88 ARG A O 1
ATOM 677 N N . GLU A 1 89 ? -1.685 -13.076 -15.008 1.00 72.69 89 GLU A N 1
ATOM 678 C CA . GLU A 1 89 ? -1.739 -12.342 -13.744 1.00 72.69 89 GLU A CA 1
ATOM 679 C C . GLU A 1 89 ? -0.555 -12.709 -12.832 1.00 72.69 89 GLU A C 1
ATOM 681 O O . GLU A 1 89 ? -0.007 -11.822 -12.203 1.00 72.69 89 GLU A O 1
ATOM 686 N N . ALA A 1 90 ? -0.136 -13.973 -12.733 1.00 67.50 90 ALA A N 1
ATOM 687 C CA . ALA A 1 90 ? 0.973 -14.419 -11.880 1.00 67.50 90 ALA A CA 1
ATOM 688 C C . ALA A 1 90 ? 2.365 -14.125 -12.467 1.00 67.50 90 ALA A C 1
ATOM 690 O O . ALA A 1 90 ? 3.305 -13.895 -11.716 1.00 67.50 90 ALA A O 1
ATOM 691 N N . VAL A 1 91 ? 2.506 -14.101 -13.789 1.00 64.19 91 VAL A N 1
ATOM 692 C CA . VAL A 1 91 ? 3.712 -13.654 -14.495 1.00 64.19 91 VAL A CA 1
ATOM 693 C C . VAL A 1 91 ? 3.820 -12.142 -14.404 1.00 64.19 91 VAL A C 1
ATOM 695 O O . VAL A 1 91 ? 4.895 -11.649 -14.079 1.00 64.19 91 VAL A O 1
ATOM 698 N N . ALA A 1 92 ? 2.703 -11.425 -14.611 1.00 60.53 92 ALA A N 1
ATOM 699 C CA . ALA A 1 92 ? 2.602 -10.002 -14.324 1.00 60.53 92 ALA A CA 1
ATOM 700 C C . ALA A 1 92 ? 3.052 -9.790 -12.881 1.00 60.53 92 ALA A C 1
ATOM 702 O O . ALA A 1 92 ? 4.142 -9.248 -12.761 1.00 60.53 92 ALA A O 1
ATOM 703 N N . ARG A 1 93 ? 2.323 -10.366 -11.888 1.00 57.25 93 ARG A N 1
ATOM 704 C CA . ARG A 1 93 ? 2.730 -10.883 -10.542 1.00 57.25 93 ARG A CA 1
ATOM 705 C C . ARG A 1 93 ? 4.143 -10.667 -9.987 1.00 57.25 93 ARG A C 1
ATOM 707 O O . ARG A 1 93 ? 4.350 -10.399 -8.804 1.00 57.25 93 ARG A O 1
ATOM 714 N N . THR A 1 94 ? 5.121 -10.955 -10.822 1.00 53.12 94 THR A N 1
ATOM 715 C CA . THR A 1 94 ? 6.496 -11.237 -10.402 1.00 53.12 94 THR A CA 1
ATOM 716 C C . THR A 1 94 ? 7.436 -10.140 -10.873 1.00 53.12 94 THR A C 1
ATOM 718 O O . THR A 1 94 ? 8.650 -10.300 -10.842 1.00 53.12 94 THR A O 1
ATOM 721 N N . ALA A 1 95 ? 6.887 -9.003 -11.308 1.00 51.47 95 ALA A N 1
ATOM 722 C CA . ALA A 1 95 ? 7.652 -7.907 -11.875 1.00 51.47 95 ALA A CA 1
ATOM 723 C C . ALA A 1 95 ? 7.625 -6.588 -11.067 1.00 51.47 95 ALA A C 1
ATOM 725 O O . ALA A 1 95 ? 7.482 -5.532 -11.682 1.00 51.47 95 ALA A O 1
ATOM 726 N N . PRO A 1 96 ? 7.858 -6.577 -9.739 1.00 53.69 96 PRO A N 1
ATOM 727 C CA . PRO A 1 96 ? 8.108 -5.326 -9.022 1.00 53.69 96 PRO A CA 1
ATOM 728 C C . PRO A 1 96 ? 9.412 -4.620 -9.448 1.00 53.69 96 PRO A C 1
ATOM 730 O O . PRO A 1 96 ? 9.533 -3.403 -9.333 1.00 53.69 96 PRO A O 1
ATOM 733 N N . ARG A 1 97 ? 10.387 -5.349 -10.018 1.00 54.59 97 ARG A N 1
ATOM 734 C CA . ARG A 1 97 ? 11.641 -4.756 -10.529 1.00 54.59 97 ARG A CA 1
ATOM 735 C C . ARG A 1 97 ? 11.513 -4.088 -11.896 1.00 54.59 97 ARG A C 1
ATOM 737 O O . ARG A 1 97 ? 12.345 -3.241 -12.213 1.00 54.59 97 ARG A O 1
ATOM 744 N N . ARG A 1 98 ? 10.494 -4.432 -12.696 1.00 65.69 98 ARG A N 1
ATOM 745 C CA . ARG A 1 98 ? 10.385 -3.916 -14.068 1.00 65.69 98 ARG A CA 1
ATOM 746 C C . ARG A 1 98 ? 10.178 -2.415 -14.098 1.00 65.69 98 ARG A C 1
ATOM 748 O O . ARG A 1 98 ? 10.851 -1.762 -14.874 1.00 65.69 98 ARG A O 1
ATOM 755 N N . PHE A 1 99 ? 9.350 -1.859 -13.211 1.00 78.88 99 PHE A N 1
ATOM 756 C CA . PHE A 1 99 ? 9.115 -0.415 -13.214 1.00 78.88 99 PHE A CA 1
ATOM 757 C C . PHE A 1 99 ? 10.413 0.374 -13.009 1.00 78.88 99 PHE A C 1
ATOM 759 O O . PHE A 1 99 ? 10.713 1.272 -13.782 1.00 78.88 99 PHE A O 1
ATOM 766 N N . TRP A 1 100 ? 11.226 0.014 -12.012 1.00 83.25 100 TRP A N 1
ATOM 767 C CA . TRP A 1 100 ? 12.478 0.728 -11.743 1.00 83.25 100 TRP A CA 1
ATOM 768 C C . TRP A 1 100 ? 13.561 0.475 -12.796 1.00 83.25 100 TRP A C 1
ATOM 770 O O . TRP A 1 100 ? 14.381 1.354 -13.053 1.00 83.25 100 TRP A O 1
ATOM 780 N N . GLN A 1 101 ? 13.556 -0.702 -13.423 1.00 80.75 101 GLN A N 1
ATOM 781 C CA . GLN A 1 101 ? 14.419 -1.011 -14.566 1.00 80.75 101 GLN A CA 1
ATOM 782 C C . GLN A 1 101 ? 14.021 -0.203 -15.807 1.00 80.75 101 GLN A C 1
ATOM 784 O O . GLN A 1 101 ? 14.876 0.410 -16.438 1.00 80.75 101 GLN A O 1
ATOM 789 N N . GLU A 1 102 ? 12.727 -0.148 -16.118 1.00 78.38 102 GLU A N 1
ATOM 790 C CA . GLU A 1 102 ? 12.158 0.682 -17.182 1.00 78.38 102 GLU A CA 1
ATOM 791 C C . GLU A 1 102 ? 12.436 2.164 -16.910 1.00 78.38 102 GLU A C 1
ATOM 793 O O . GLU A 1 102 ? 12.799 2.888 -17.835 1.00 78.38 102 GLU A O 1
ATOM 798 N N . ALA A 1 103 ? 12.359 2.602 -15.646 1.00 79.75 103 ALA A N 1
ATOM 799 C CA . ALA A 1 103 ? 12.636 3.980 -15.245 1.00 79.75 103 ALA A CA 1
ATOM 800 C C . ALA A 1 103 ? 14.076 4.340 -15.590 1.00 79.75 103 ALA A C 1
ATOM 802 O O . ALA A 1 103 ? 14.328 5.356 -16.228 1.00 79.75 103 ALA A O 1
ATOM 803 N N . ALA A 1 104 ? 15.007 3.467 -15.197 1.00 79.25 104 ALA A N 1
ATOM 804 C CA . ALA A 1 104 ? 16.426 3.629 -15.464 1.00 79.25 104 ALA A CA 1
ATOM 805 C C . ALA A 1 104 ? 16.756 3.602 -16.966 1.00 79.25 104 ALA A C 1
ATOM 807 O O . ALA A 1 104 ? 17.691 4.276 -17.381 1.00 79.25 104 ALA A O 1
ATOM 808 N N . ALA A 1 105 ? 16.011 2.835 -17.769 1.00 79.12 105 ALA A N 1
ATOM 809 C CA . ALA A 1 105 ? 16.272 2.677 -19.198 1.00 79.12 105 ALA A CA 1
ATOM 810 C C . ALA A 1 105 ? 15.663 3.789 -20.067 1.00 79.12 105 ALA A C 1
ATOM 812 O O . ALA A 1 105 ? 16.278 4.211 -21.041 1.00 79.12 105 ALA A O 1
ATOM 813 N N . THR A 1 106 ? 14.446 4.233 -19.745 1.00 75.81 106 THR A N 1
ATOM 814 C CA . THR A 1 106 ? 13.661 5.145 -20.600 1.00 75.81 106 THR A CA 1
ATOM 815 C C . THR A 1 106 ? 13.641 6.581 -20.090 1.00 75.81 106 THR A C 1
ATOM 817 O O . THR A 1 106 ? 13.474 7.503 -20.881 1.00 75.81 106 THR A O 1
ATOM 820 N N . GLY A 1 107 ? 13.815 6.789 -18.781 1.00 69.56 107 GLY A N 1
ATOM 821 C CA . GLY A 1 107 ? 13.830 8.112 -18.154 1.00 69.56 107 GLY A CA 1
ATOM 822 C C . GLY A 1 107 ? 12.483 8.845 -18.102 1.00 69.56 107 GLY A C 1
ATOM 823 O O . GLY A 1 107 ? 12.427 9.887 -17.449 1.00 69.56 107 GLY A O 1
ATOM 824 N N . ASP A 1 108 ? 11.425 8.317 -18.730 1.00 66.62 108 ASP A N 1
ATOM 825 C CA . ASP A 1 108 ? 10.075 8.893 -18.747 1.00 66.62 108 ASP A CA 1
ATOM 826 C C . ASP A 1 108 ? 9.034 7.826 -18.393 1.00 66.62 108 ASP A C 1
ATOM 828 O O . ASP A 1 108 ? 8.661 6.975 -19.202 1.00 66.62 108 ASP A O 1
ATOM 832 N N . LEU A 1 109 ? 8.588 7.852 -17.139 1.00 82.38 109 LEU A N 1
ATOM 833 C CA . LEU A 1 109 ? 7.567 6.949 -16.623 1.00 82.38 109 LEU A CA 1
ATOM 834 C C . LEU A 1 109 ? 6.508 7.711 -15.843 1.00 82.38 109 LEU A C 1
ATOM 836 O O . LEU A 1 109 ? 6.685 8.865 -15.478 1.00 82.38 109 LEU A O 1
ATOM 840 N N . HIS A 1 110 ? 5.406 7.032 -15.537 1.00 86.38 110 HIS A N 1
ATOM 841 C CA . HIS A 1 110 ? 4.387 7.562 -14.641 1.00 86.38 110 HIS A CA 1
ATOM 842 C C . HIS A 1 110 ? 4.344 6.737 -13.356 1.00 86.38 110 HIS A C 1
ATOM 844 O O . HIS A 1 110 ? 4.025 5.544 -13.380 1.00 86.38 110 HIS A O 1
ATOM 850 N N . PHE A 1 111 ? 4.665 7.383 -12.235 1.00 89.50 111 PHE A N 1
ATOM 851 C CA . PHE A 1 111 ? 4.486 6.834 -10.896 1.00 89.50 111 PHE A CA 1
ATOM 852 C C . PHE A 1 111 ? 3.194 7.412 -10.301 1.00 89.50 111 PHE A C 1
ATOM 854 O O . PHE A 1 111 ? 3.018 8.629 -10.318 1.00 89.50 111 PHE A O 1
ATOM 861 N N . PRO A 1 112 ? 2.269 6.587 -9.787 1.00 91.06 112 PRO A N 1
ATOM 862 C CA . PRO A 1 112 ? 1.071 7.102 -9.144 1.00 91.06 112 PRO A CA 1
ATOM 863 C C . PRO A 1 112 ? 1.440 7.831 -7.848 1.00 91.06 112 PRO A C 1
ATOM 865 O O . PRO A 1 112 ? 1.985 7.224 -6.928 1.00 91.06 112 PRO A O 1
ATOM 868 N N . LEU A 1 113 ? 1.105 9.115 -7.758 1.00 93.44 113 LEU A N 1
ATOM 869 C CA . LEU A 1 113 ? 1.196 9.909 -6.541 1.00 93.44 113 LEU A CA 1
ATOM 870 C C . LEU A 1 113 ? -0.216 10.299 -6.117 1.00 93.44 113 LEU A C 1
ATOM 872 O O . LEU A 1 113 ? -0.942 10.962 -6.851 1.00 93.44 113 LEU A O 1
ATOM 876 N N . GLN A 1 114 ? -0.619 9.867 -4.926 1.00 94.44 114 GLN A N 1
ATOM 877 C CA . GLN A 1 114 ? -1.941 10.148 -4.364 1.00 94.44 114 GLN A CA 1
ATOM 878 C C . GLN A 1 114 ? -3.110 9.747 -5.289 1.00 94.44 114 GLN A C 1
ATOM 880 O O . GLN A 1 114 ? -4.144 10.409 -5.335 1.00 94.44 114 GLN A O 1
ATOM 885 N N . GLY A 1 115 ? -2.952 8.654 -6.042 1.00 91.56 115 GLY A N 1
ATOM 886 C CA . GLY A 1 115 ? -3.935 8.159 -7.011 1.00 91.56 115 GLY A CA 1
ATOM 887 C C . GLY A 1 115 ? -3.855 8.794 -8.402 1.00 91.56 115 GLY A C 1
ATOM 888 O O . GLY A 1 115 ? -4.576 8.356 -9.295 1.00 91.56 115 GLY A O 1
ATOM 889 N N . ILE A 1 116 ? -2.979 9.779 -8.612 1.00 89.06 116 ILE A N 1
ATOM 890 C CA . ILE A 1 116 ? -2.811 10.475 -9.890 1.00 89.06 116 ILE A CA 1
ATOM 891 C C . ILE A 1 116 ? -1.556 9.938 -10.588 1.00 89.06 116 ILE A C 1
ATOM 893 O O . ILE A 1 116 ? -0.492 9.915 -9.969 1.00 89.06 116 ILE A O 1
ATOM 897 N N . PRO A 1 117 ? -1.628 9.491 -11.855 1.00 89.88 117 PRO A N 1
ATOM 898 C CA . PRO A 1 117 ? -0.434 9.181 -12.635 1.00 89.88 117 PRO A CA 1
ATOM 899 C C . PRO A 1 117 ? 0.442 10.432 -12.785 1.00 89.88 117 PRO A C 1
ATOM 901 O O . PRO A 1 117 ? 0.075 11.370 -13.485 1.00 89.88 117 PRO A O 1
ATOM 904 N N . THR A 1 118 ? 1.600 10.446 -12.131 1.00 89.75 118 THR A N 1
ATOM 905 C CA . THR A 1 118 ? 2.511 11.595 -12.101 1.00 89.75 118 THR A CA 1
ATOM 906 C C . THR A 1 118 ? 3.769 11.274 -12.885 1.00 89.75 118 THR A C 1
ATOM 908 O O . THR A 1 118 ? 4.370 10.213 -12.693 1.00 89.75 118 THR A O 1
ATOM 911 N N . ARG A 1 119 ? 4.179 12.193 -13.766 1.00 90.88 119 ARG A N 1
ATOM 912 C CA . ARG A 1 119 ? 5.405 12.043 -14.556 1.00 90.88 119 ARG A CA 1
ATOM 913 C C . ARG A 1 119 ? 6.604 11.884 -13.624 1.00 90.88 119 ARG A C 1
ATOM 915 O O . ARG A 1 119 ? 6.725 12.607 -12.641 1.00 90.88 119 ARG A O 1
ATOM 922 N N . PHE A 1 120 ? 7.482 10.943 -13.929 1.00 90.12 120 PHE A N 1
ATOM 923 C CA . PHE A 1 120 ? 8.671 10.612 -13.162 1.00 90.12 120 PHE A CA 1
ATOM 924 C C . PHE A 1 120 ? 9.888 10.705 -14.077 1.00 90.12 120 PHE A C 1
ATOM 926 O O . PHE A 1 120 ? 10.048 9.894 -14.988 1.00 90.12 120 PHE A O 1
ATOM 933 N N . SER A 1 121 ? 10.736 11.693 -13.806 1.00 88.00 121 SER A N 1
ATOM 934 C CA . SER A 1 121 ? 11.891 12.040 -14.628 1.00 88.00 121 SER A CA 1
ATOM 935 C C . SER A 1 121 ? 13.192 11.771 -13.887 1.00 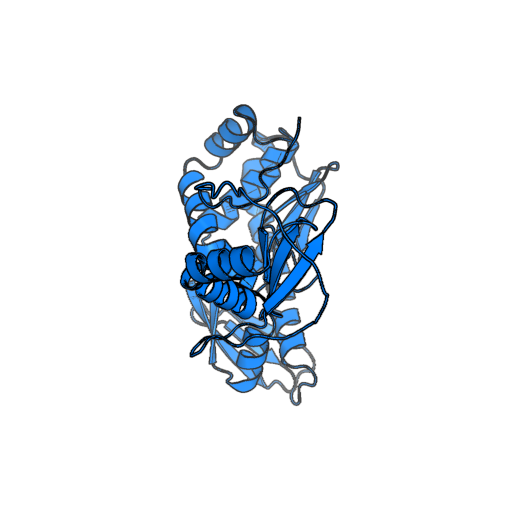88.00 121 SER A C 1
ATOM 937 O O . SER A 1 121 ? 13.341 12.119 -12.711 1.00 88.00 121 SER A O 1
ATOM 939 N N . LEU A 1 122 ? 14.167 11.221 -14.606 1.00 88.00 122 LEU A N 1
ATOM 940 C CA . LEU A 1 122 ? 15.536 11.058 -14.124 1.00 88.00 122 LEU A CA 1
ATOM 941 C C . LEU A 1 122 ? 16.441 12.164 -14.683 1.00 88.00 122 LEU A C 1
ATOM 943 O O . LEU A 1 122 ? 16.365 12.523 -15.864 1.00 88.00 122 LEU A O 1
ATOM 947 N N . ARG A 1 123 ? 17.308 12.718 -13.832 1.00 87.25 123 ARG A N 1
ATOM 948 C CA . ARG A 1 123 ? 18.353 13.669 -14.235 1.00 87.25 123 ARG A CA 1
ATOM 949 C C . ARG A 1 123 ? 19.677 13.321 -13.582 1.00 87.25 123 ARG A C 1
ATOM 951 O O . ARG A 1 123 ? 19.752 13.156 -12.365 1.00 87.25 123 ARG A O 1
ATOM 958 N N . ASP A 1 124 ? 20.724 13.292 -14.388 1.00 86.25 124 ASP A N 1
ATOM 959 C CA . ASP A 1 124 ? 22.074 13.122 -13.876 1.00 86.25 124 ASP A CA 1
ATOM 960 C C . ASP A 1 124 ? 22.468 14.305 -12.989 1.00 86.25 124 ASP A C 1
ATOM 962 O O . ASP A 1 124 ? 22.115 15.460 -13.241 1.00 86.25 124 ASP A O 1
ATOM 966 N N . SER A 1 125 ? 23.202 14.002 -11.925 1.00 83.81 125 SER A N 1
ATOM 967 C CA . SER A 1 125 ? 23.751 14.990 -11.008 1.00 83.81 125 SER A CA 1
ATOM 968 C C . SER A 1 125 ? 25.224 14.695 -10.746 1.00 83.81 125 SER A C 1
ATOM 970 O O . SER A 1 125 ? 25.579 13.538 -10.518 1.00 83.81 125 SER A O 1
ATOM 972 N N . PRO A 1 126 ? 26.090 15.723 -10.702 1.00 79.81 126 PRO A N 1
ATOM 973 C CA . PRO A 1 126 ? 27.475 15.555 -10.268 1.00 79.81 126 PRO A CA 1
ATOM 974 C C . PRO A 1 126 ? 27.577 15.263 -8.761 1.00 79.81 126 PRO A C 1
ATOM 976 O O . PRO A 1 126 ? 28.639 14.890 -8.267 1.00 79.81 126 PRO A O 1
ATOM 979 N N . SER A 1 127 ? 26.490 15.439 -8.000 1.00 81.44 127 SER A N 1
ATOM 980 C CA . SER A 1 127 ? 26.453 15.085 -6.584 1.00 81.44 127 SER A CA 1
ATOM 981 C C . SER A 1 127 ? 26.392 13.575 -6.402 1.00 81.44 127 SER A C 1
ATOM 983 O O . SER A 1 127 ? 25.652 12.897 -7.102 1.00 81.44 127 SER A O 1
ATOM 985 N N . SER A 1 128 ? 27.072 13.057 -5.377 1.00 79.12 128 SER A N 1
ATOM 986 C CA . SER A 1 128 ? 26.920 11.665 -4.936 1.00 79.12 128 SER A CA 1
ATOM 987 C C . SER A 1 128 ? 25.575 11.391 -4.245 1.00 79.12 128 SER A C 1
ATOM 989 O O . SER A 1 128 ? 25.189 10.231 -4.073 1.00 79.12 128 SER A O 1
ATOM 991 N N . ARG A 1 129 ? 24.839 12.439 -3.846 1.00 82.56 129 ARG A N 1
ATOM 992 C CA . ARG A 1 129 ? 23.549 12.319 -3.156 1.00 82.56 129 ARG A CA 1
ATOM 993 C C . ARG A 1 129 ? 22.393 12.275 -4.145 1.00 82.56 129 ARG A C 1
ATOM 995 O O . ARG A 1 129 ? 22.300 13.103 -5.042 1.00 82.56 129 ARG A O 1
ATOM 1002 N N . MET A 1 130 ? 21.466 11.351 -3.905 1.00 87.19 130 MET A N 1
ATOM 1003 C CA . MET A 1 130 ? 20.197 11.308 -4.626 1.00 87.19 130 MET A CA 1
ATOM 1004 C C . MET A 1 130 ? 19.204 12.291 -4.009 1.00 87.19 130 MET A C 1
ATOM 1006 O O . MET A 1 130 ? 19.118 12.399 -2.783 1.00 87.19 130 MET A O 1
ATOM 1010 N N . ARG A 1 131 ? 18.434 12.982 -4.848 1.00 88.44 131 ARG A N 1
ATOM 1011 C CA . ARG A 1 131 ? 17.396 13.920 -4.406 1.00 88.44 131 ARG A CA 1
ATOM 1012 C C . ARG A 1 131 ? 16.136 13.718 -5.230 1.00 88.44 131 ARG A C 1
ATOM 1014 O O . ARG A 1 131 ? 16.183 13.870 -6.444 1.00 88.44 131 ARG A O 1
ATOM 1021 N N . LEU A 1 132 ? 15.033 13.400 -4.557 1.00 91.19 132 LEU A N 1
ATOM 1022 C CA . LEU A 1 132 ? 13.702 13.361 -5.155 1.00 91.19 132 LEU A CA 1
ATOM 1023 C C . LEU A 1 132 ? 12.939 14.628 -4.765 1.00 91.19 132 LEU A C 1
ATOM 1025 O O . LEU A 1 132 ? 12.868 14.958 -3.580 1.00 91.19 132 LEU A O 1
ATOM 1029 N N . SER A 1 133 ? 12.376 15.318 -5.751 1.00 90.88 133 SER A N 1
ATOM 1030 C CA . SER A 1 133 ? 11.510 16.484 -5.563 1.00 90.88 133 SER A CA 1
ATOM 1031 C C . SER A 1 133 ? 10.211 16.331 -6.346 1.00 90.88 133 SER A C 1
ATOM 1033 O O . SER A 1 133 ? 10.183 15.647 -7.366 1.00 90.88 133 SER A O 1
ATOM 1035 N N . TYR A 1 134 ? 9.156 16.990 -5.874 1.00 92.12 134 TYR A N 1
ATOM 1036 C CA . TYR A 1 134 ? 7.880 17.130 -6.569 1.00 92.12 134 TYR A CA 1
ATOM 1037 C C . TYR A 1 134 ? 7.610 18.621 -6.767 1.00 92.12 134 TYR A C 1
ATOM 1039 O O . TYR A 1 134 ? 7.634 19.362 -5.785 1.00 92.12 134 TYR A O 1
ATOM 1047 N N . ASP A 1 135 ? 7.400 19.059 -8.005 1.00 88.25 135 ASP A N 1
ATOM 1048 C CA . ASP A 1 135 ? 7.149 20.471 -8.345 1.00 88.25 135 ASP A CA 1
ATOM 1049 C C . ASP A 1 135 ? 5.655 20.812 -8.497 1.00 88.25 135 ASP A C 1
ATOM 1051 O O . ASP A 1 135 ? 5.308 21.965 -8.729 1.00 88.25 135 ASP A O 1
ATOM 1055 N N . GLY A 1 136 ? 4.770 19.825 -8.321 1.00 87.25 136 GLY A N 1
ATOM 1056 C CA . GLY A 1 136 ? 3.330 19.963 -8.553 1.00 87.25 136 GLY A CA 1
ATOM 1057 C C . GLY A 1 136 ? 2.847 19.277 -9.830 1.00 87.25 136 GLY A C 1
ATOM 1058 O O . GLY A 1 136 ? 1.661 18.973 -9.926 1.00 87.25 136 GLY A O 1
ATOM 1059 N N . GLU A 1 137 ? 3.751 18.959 -10.757 1.00 88.00 137 GLU A N 1
ATOM 1060 C CA . GLU A 1 137 ? 3.438 18.282 -12.020 1.00 88.00 137 GLU A CA 1
ATOM 1061 C C . GLU A 1 137 ? 4.216 16.975 -12.187 1.00 88.00 137 GLU A C 1
ATOM 1063 O O . GLU A 1 137 ? 3.677 15.974 -12.669 1.00 88.00 137 GLU A O 1
ATOM 1068 N N . ALA A 1 138 ? 5.484 16.964 -11.776 1.00 90.75 138 ALA A N 1
ATOM 1069 C CA . ALA A 1 138 ? 6.395 15.854 -11.973 1.00 90.75 138 ALA A CA 1
ATOM 1070 C C . ALA A 1 138 ? 7.234 15.553 -10.726 1.00 90.75 138 ALA A C 1
ATOM 1072 O O . ALA A 1 138 ? 7.626 16.418 -9.942 1.00 90.75 138 ALA A O 1
ATOM 1073 N N . LEU A 1 139 ? 7.544 14.270 -10.572 1.00 92.12 139 LEU A N 1
ATOM 1074 C CA . LEU A 1 139 ? 8.580 13.773 -9.687 1.00 92.12 139 LEU A CA 1
ATOM 1075 C C . LEU A 1 139 ? 9.915 13.809 -10.430 1.00 92.12 139 LEU A C 1
ATOM 1077 O O . LEU A 1 139 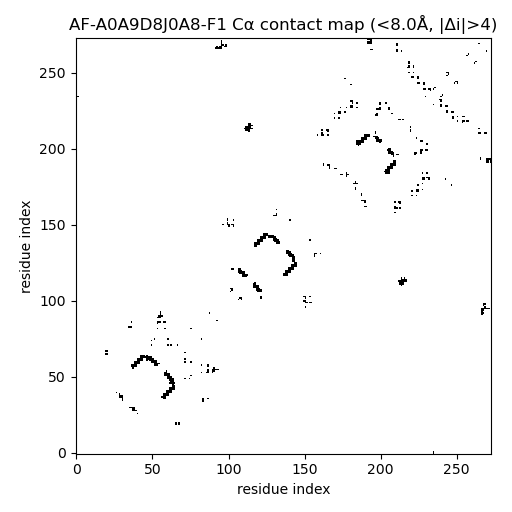? 10.079 13.157 -11.460 1.00 92.12 139 LEU A O 1
ATOM 1081 N N . LEU A 1 140 ? 10.880 14.546 -9.893 1.00 91.88 140 LEU A N 1
ATOM 1082 C CA . LEU A 1 140 ? 12.226 14.645 -10.440 1.00 91.88 140 LEU A CA 1
ATOM 1083 C C . LEU A 1 140 ? 13.223 13.972 -9.499 1.00 91.88 140 LEU A C 1
ATOM 1085 O O . LEU A 1 140 ? 13.446 14.449 -8.384 1.00 91.88 140 LEU A O 1
ATOM 1089 N N . LEU A 1 141 ? 13.851 12.890 -9.963 1.00 91.38 141 LEU A N 1
ATOM 1090 C CA . LEU A 1 141 ? 14.942 12.233 -9.256 1.00 91.38 141 LEU A CA 1
ATOM 1091 C C . LEU A 1 141 ? 16.290 12.607 -9.870 1.00 91.38 141 LEU A C 1
ATOM 1093 O O . LEU A 1 141 ? 16.601 12.253 -11.007 1.00 91.38 141 LEU A O 1
ATOM 1097 N N . GLN A 1 142 ? 17.115 13.264 -9.064 1.00 89.88 142 GLN A N 1
ATOM 1098 C CA . GLN A 1 142 ? 18.517 13.512 -9.367 1.00 89.88 142 GLN A CA 1
ATOM 1099 C C . GLN A 1 142 ? 19.378 12.371 -8.826 1.00 89.88 142 GLN A C 1
ATOM 1101 O O . GLN A 1 142 ? 19.254 12.022 -7.646 1.00 89.88 142 GLN A O 1
ATOM 1106 N N . LEU A 1 143 ? 20.242 11.795 -9.665 1.00 87.06 143 LEU A N 1
ATOM 1107 C CA . LEU A 1 143 ? 21.104 10.667 -9.302 1.00 87.06 143 LEU A CA 1
ATOM 1108 C C . LEU A 1 143 ? 22.521 10.776 -9.905 1.00 87.06 143 LEU A C 1
ATOM 1110 O O . LEU A 1 143 ? 22.677 11.348 -10.979 1.00 87.06 143 LEU A O 1
ATOM 1114 N N . PRO A 1 144 ? 23.558 10.232 -9.238 1.00 81.69 144 PRO A N 1
ATOM 1115 C CA . PRO A 1 144 ? 24.923 10.218 -9.767 1.00 81.69 144 PRO A CA 1
ATOM 1116 C C . PRO A 1 144 ? 25.056 9.288 -10.975 1.00 81.69 144 PRO A C 1
ATOM 1118 O O . PRO A 1 144 ? 24.545 8.165 -10.925 1.00 81.69 144 PRO A O 1
ATOM 1121 N N . SER A 1 145 ? 25.814 9.722 -11.984 1.00 71.44 145 SER A N 1
ATOM 1122 C CA . SER A 1 145 ? 26.118 8.974 -13.212 1.00 71.44 145 SER A CA 1
ATOM 1123 C C . SER A 1 145 ? 27.612 8.590 -13.274 1.00 71.44 145 SER A C 1
ATOM 1125 O O . SER A 1 145 ? 28.444 9.434 -12.932 1.00 71.44 145 SER A O 1
ATOM 1127 N N . PRO A 1 146 ? 27.987 7.356 -13.681 1.00 62.62 146 PRO A N 1
ATOM 1128 C CA . PRO A 1 146 ? 27.118 6.225 -14.010 1.00 62.62 146 PRO A CA 1
ATOM 1129 C C . PRO A 1 146 ? 26.587 5.526 -12.748 1.00 62.62 146 PRO A C 1
ATOM 1131 O O . PRO A 1 146 ? 27.312 5.291 -11.780 1.00 62.62 146 PRO A O 1
ATOM 1134 N N . ALA A 1 147 ? 25.308 5.156 -12.754 1.00 60.47 147 ALA A N 1
ATOM 1135 C CA . ALA A 1 147 ? 24.694 4.443 -11.641 1.00 60.47 147 ALA A CA 1
ATOM 1136 C C . ALA A 1 147 ? 24.787 2.923 -11.847 1.00 60.47 147 ALA A C 1
ATOM 1138 O O . ALA A 1 147 ? 23.938 2.332 -12.514 1.00 60.47 147 ALA A O 1
ATOM 1139 N N . LEU A 1 148 ? 25.768 2.270 -11.214 1.00 60.09 148 LEU A N 1
ATOM 1140 C CA . LEU A 1 148 ? 25.638 0.837 -10.921 1.00 60.09 148 LEU A CA 1
ATOM 1141 C C . LEU A 1 148 ? 24.332 0.621 -10.131 1.00 60.09 148 LEU A C 1
ATOM 1143 O O . LEU A 1 148 ? 23.995 1.425 -9.255 1.00 60.09 148 LEU A O 1
ATOM 1147 N N . ASP A 1 149 ? 23.572 -0.416 -10.484 1.00 70.12 149 ASP A N 1
ATOM 1148 C CA . ASP A 1 149 ? 22.273 -0.752 -9.882 1.00 70.12 149 ASP A CA 1
ATOM 1149 C C . ASP A 1 149 ? 21.252 0.404 -9.840 1.00 70.12 149 ASP A C 1
ATOM 1151 O O . ASP A 1 149 ? 20.507 0.560 -8.865 1.00 70.12 149 ASP A O 1
ATOM 1155 N N . ALA A 1 150 ? 21.182 1.210 -10.909 1.00 79.00 150 ALA A N 1
ATOM 1156 C CA . ALA A 1 150 ? 20.290 2.370 -11.022 1.00 79.00 150 ALA A CA 1
ATOM 1157 C C . ALA A 1 150 ? 18.863 2.100 -10.509 1.00 79.00 150 ALA A C 1
ATOM 1159 O O . ALA A 1 150 ? 18.363 2.851 -9.677 1.00 79.00 150 ALA A O 1
ATOM 1160 N N . ALA A 1 151 ? 18.240 0.989 -10.912 1.00 81.25 151 ALA A N 1
ATOM 1161 C CA . ALA A 1 151 ? 16.890 0.615 -10.484 1.00 81.25 151 ALA A CA 1
ATOM 1162 C C . ALA A 1 151 ? 16.739 0.498 -8.953 1.00 81.25 151 ALA A C 1
ATOM 1164 O O . ALA A 1 151 ? 15.816 1.069 -8.373 1.00 81.25 151 ALA A O 1
ATOM 1165 N N . ALA A 1 152 ? 17.660 -0.200 -8.281 1.00 79.75 152 ALA A N 1
ATOM 1166 C CA . ALA A 1 152 ? 17.608 -0.386 -6.829 1.00 79.75 152 ALA A CA 1
ATOM 1167 C C . ALA A 1 152 ? 17.833 0.937 -6.084 1.00 79.75 152 ALA A C 1
ATOM 1169 O O . ALA A 1 152 ? 17.179 1.222 -5.080 1.00 79.75 152 ALA A O 1
ATOM 1170 N N . ARG A 1 153 ? 18.728 1.778 -6.610 1.00 83.50 153 ARG A N 1
ATOM 1171 C CA . ARG A 1 153 ? 18.988 3.117 -6.074 1.00 83.50 153 ARG A CA 1
ATOM 1172 C C . ARG A 1 153 ? 17.774 4.031 -6.234 1.00 83.50 153 ARG A C 1
ATOM 1174 O O . ARG A 1 153 ? 17.428 4.746 -5.293 1.00 83.50 153 ARG A O 1
ATOM 1181 N N . ILE A 1 154 ? 17.105 3.988 -7.389 1.00 86.94 154 ILE A N 1
ATOM 1182 C CA . ILE A 1 154 ? 15.864 4.731 -7.644 1.00 86.94 154 ILE A CA 1
ATOM 1183 C C . ILE A 1 154 ? 14.789 4.297 -6.640 1.00 86.94 154 ILE A C 1
ATOM 1185 O O . ILE A 1 154 ? 14.243 5.149 -5.939 1.00 86.94 154 ILE A O 1
ATOM 1189 N N . GLU A 1 155 ? 14.542 2.990 -6.495 1.00 87.00 155 GLU A N 1
ATOM 1190 C CA . GLU A 1 155 ? 13.583 2.467 -5.512 1.00 87.00 155 GLU A CA 1
ATOM 1191 C C . GLU A 1 155 ? 13.927 2.931 -4.090 1.00 87.00 155 GLU A C 1
ATOM 1193 O O . GLU A 1 155 ? 13.050 3.330 -3.322 1.00 87.00 155 GLU A O 1
ATOM 1198 N N . GLN A 1 156 ? 15.208 2.899 -3.715 1.00 86.88 156 GLN A N 1
ATOM 1199 C CA . GLN A 1 156 ? 15.657 3.344 -2.401 1.00 86.88 156 GLN A CA 1
ATOM 1200 C C . GLN A 1 156 ? 15.369 4.831 -2.168 1.00 86.88 156 GLN A C 1
ATOM 1202 O O . GLN A 1 156 ? 14.894 5.185 -1.086 1.00 86.88 156 GLN A O 1
ATOM 1207 N N . ALA A 1 157 ? 15.631 5.686 -3.158 1.00 89.88 157 ALA A N 1
ATOM 1208 C CA . ALA A 1 157 ? 15.368 7.119 -3.068 1.00 89.88 157 ALA A CA 1
ATOM 1209 C C . ALA A 1 157 ? 13.866 7.417 -2.981 1.00 89.88 157 ALA A C 1
ATOM 1211 O O . ALA A 1 157 ? 13.445 8.178 -2.106 1.00 89.88 157 ALA A O 1
ATOM 1212 N N . VAL A 1 158 ? 13.052 6.764 -3.816 1.00 91.12 158 VAL A N 1
ATOM 1213 C CA . VAL A 1 158 ? 11.590 6.913 -3.778 1.00 91.12 158 VAL A CA 1
ATOM 1214 C C . VAL A 1 158 ? 11.029 6.416 -2.450 1.00 91.12 158 VAL A C 1
ATOM 1216 O O . VAL A 1 158 ? 10.224 7.107 -1.834 1.00 91.12 158 VAL A O 1
ATOM 1219 N N . PHE A 1 159 ? 11.497 5.274 -1.942 1.00 92.69 159 PHE A N 1
ATOM 1220 C CA . PHE A 1 159 ? 11.088 4.776 -0.630 1.00 92.69 159 PHE A CA 1
ATOM 1221 C C . PHE A 1 159 ? 11.475 5.728 0.506 1.00 92.69 159 PHE A C 1
ATOM 1223 O O . PHE A 1 159 ? 10.679 5.940 1.419 1.00 92.69 159 PHE A O 1
ATOM 1230 N N . ALA A 1 160 ? 12.688 6.289 0.489 1.00 93.00 160 ALA A N 1
ATOM 1231 C CA . ALA A 1 160 ? 13.141 7.214 1.527 1.00 93.00 160 ALA A CA 1
ATOM 1232 C C . ALA A 1 160 ? 12.274 8.479 1.562 1.00 93.00 160 ALA A C 1
ATOM 1234 O O . ALA A 1 160 ? 11.835 8.896 2.636 1.00 93.00 160 ALA A O 1
ATOM 1235 N N . TRP A 1 161 ? 11.972 9.032 0.388 1.00 93.56 161 TRP A N 1
ATOM 1236 C CA . TRP A 1 161 ? 11.058 10.160 0.245 1.00 93.56 161 TRP A CA 1
ATOM 1237 C C . TRP A 1 161 ? 9.636 9.803 0.692 1.00 93.56 161 TRP A C 1
ATOM 1239 O O . TRP A 1 161 ? 9.067 10.488 1.541 1.00 93.56 161 TRP A O 1
ATOM 1249 N N . ALA A 1 162 ? 9.099 8.674 0.219 1.00 94.56 162 ALA A N 1
ATOM 1250 C CA . ALA A 1 162 ? 7.767 8.211 0.587 1.00 94.56 162 ALA A CA 1
ATOM 1251 C C . ALA A 1 162 ? 7.637 7.963 2.091 1.00 94.56 162 ALA A C 1
ATOM 1253 O O . ALA A 1 162 ? 6.614 8.282 2.686 1.00 94.56 162 ALA A O 1
ATOM 1254 N N . ARG A 1 163 ? 8.685 7.438 2.733 1.00 96.25 163 ARG A N 1
ATOM 1255 C CA . ARG A 1 163 ? 8.736 7.240 4.183 1.00 96.25 163 ARG A CA 1
ATOM 1256 C C . ARG A 1 163 ? 8.644 8.555 4.953 1.00 96.25 163 ARG A C 1
ATOM 1258 O O . ARG A 1 163 ? 7.974 8.572 5.982 1.00 96.25 163 ARG A O 1
ATOM 1265 N N . ALA A 1 164 ? 9.313 9.611 4.493 1.00 95.19 164 ALA A N 1
ATOM 1266 C CA . ALA A 1 164 ? 9.230 10.926 5.124 1.00 95.19 164 ALA A CA 1
ATOM 1267 C C . ALA A 1 164 ? 7.823 11.522 4.954 1.00 95.19 164 ALA A C 1
ATOM 1269 O O . ALA A 1 164 ? 7.164 11.814 5.950 1.00 95.19 164 ALA A O 1
ATOM 1270 N N . TRP A 1 165 ? 7.331 11.577 3.712 1.00 94.88 165 TRP A N 1
ATOM 1271 C CA . TRP A 1 165 ? 6.014 12.129 3.378 1.00 94.88 165 TRP A CA 1
ATOM 1272 C C . TRP A 1 165 ? 4.870 11.390 4.089 1.00 94.88 165 TRP A C 1
ATOM 1274 O O . TRP A 1 165 ? 4.019 12.003 4.731 1.00 94.88 165 TRP A O 1
ATOM 1284 N N . LEU A 1 166 ? 4.870 10.052 4.043 1.00 97.75 166 LEU 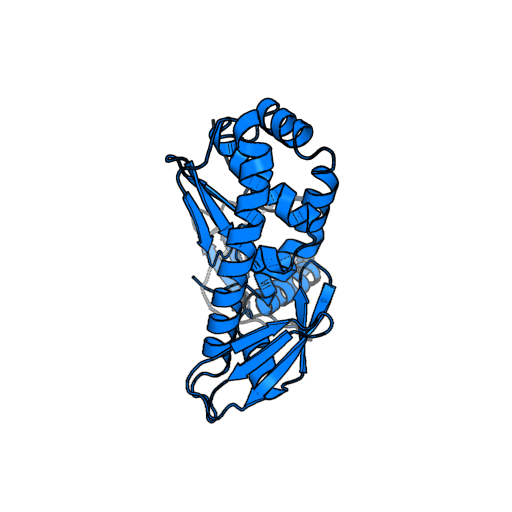A N 1
ATOM 1285 C CA . LEU A 1 166 ? 3.861 9.242 4.727 1.00 97.75 166 LEU A CA 1
ATOM 1286 C C . LEU A 1 166 ? 3.975 9.336 6.243 1.00 97.75 166 LEU A C 1
ATOM 1288 O O . LEU A 1 166 ? 2.958 9.231 6.917 1.00 97.75 166 LEU A O 1
ATOM 1292 N N . 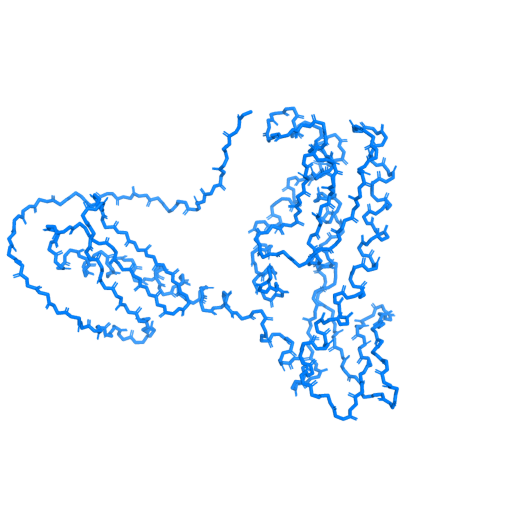GLY A 1 167 ? 5.183 9.499 6.786 1.00 97.50 167 GLY A N 1
ATOM 1293 C CA . GLY A 1 167 ? 5.382 9.677 8.221 1.00 97.50 167 GLY A CA 1
ATOM 1294 C C . GLY A 1 167 ? 4.667 10.925 8.733 1.00 97.50 167 GLY A C 1
ATOM 1295 O O . GLY A 1 167 ? 3.897 10.835 9.687 1.00 97.50 167 GLY A O 1
ATOM 1296 N N . GLU A 1 168 ? 4.861 12.053 8.052 1.00 97.00 168 GLU A N 1
ATOM 1297 C CA . GLU A 1 168 ? 4.183 13.315 8.359 1.00 97.00 168 GLU A CA 1
ATOM 1298 C C . GLU A 1 168 ? 2.665 13.193 8.177 1.00 97.00 168 GLU A C 1
ATOM 1300 O O . GLU A 1 168 ? 1.891 13.483 9.092 1.00 97.00 168 GLU A O 1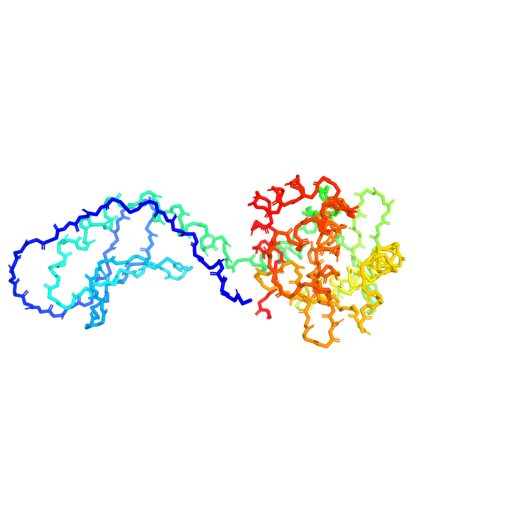
ATOM 1305 N N . ARG A 1 169 ? 2.223 12.683 7.020 1.00 97.69 169 ARG A N 1
ATOM 1306 C CA . ARG A 1 169 ? 0.795 12.594 6.701 1.00 97.69 169 ARG A CA 1
ATOM 1307 C C . ARG A 1 169 ? 0.047 11.634 7.624 1.00 97.69 169 ARG A C 1
ATOM 1309 O O . ARG A 1 169 ? -1.040 11.967 8.092 1.00 97.69 169 ARG A O 1
ATOM 1316 N N . ALA A 1 170 ? 0.623 10.464 7.906 1.00 97.94 170 ALA A N 1
ATOM 1317 C CA . ALA A 1 170 ? 0.054 9.509 8.851 1.00 97.94 170 ALA A CA 1
ATOM 1318 C C . ALA A 1 170 ? 0.055 10.071 10.275 1.00 97.94 170 ALA A C 1
ATOM 1320 O O . ALA A 1 170 ? -0.931 9.874 10.974 1.00 97.94 170 ALA A O 1
ATOM 1321 N N . GLY A 1 171 ? 1.105 10.796 10.682 1.00 97.31 171 GLY A N 1
ATOM 1322 C CA . GLY A 1 171 ? 1.157 11.495 11.969 1.00 97.31 171 GLY A CA 1
ATOM 1323 C C . GLY A 1 171 ? -0.019 12.454 12.147 1.00 97.31 171 GLY A C 1
ATOM 1324 O O . GLY A 1 171 ? -0.771 12.319 13.104 1.00 97.31 171 GLY A O 1
ATOM 1325 N N . ALA A 1 172 ? -0.273 13.316 11.159 1.00 97.81 172 ALA A N 1
ATOM 1326 C CA . ALA A 1 172 ? -1.401 14.249 11.202 1.00 97.81 172 ALA A CA 1
ATOM 1327 C C . ALA A 1 172 ? -2.775 13.550 11.289 1.00 97.81 172 ALA A C 1
ATOM 1329 O O . ALA A 1 172 ? -3.679 14.024 11.979 1.00 97.81 172 ALA A O 1
ATOM 1330 N N . ILE A 1 173 ? -2.950 12.415 10.600 1.00 97.88 173 ILE A N 1
ATOM 1331 C CA . ILE A 1 173 ? -4.173 11.601 10.709 1.00 97.88 173 ILE A CA 1
ATOM 1332 C C . ILE A 1 173 ? -4.273 10.994 12.117 1.00 97.88 173 ILE A C 1
ATOM 1334 O O . ILE A 1 173 ? -5.329 11.033 12.746 1.00 97.88 173 ILE A O 1
ATOM 1338 N N . VAL A 1 174 ? -3.174 10.459 12.645 1.00 97.38 174 VAL A N 1
ATOM 1339 C CA . VAL A 1 174 ? -3.132 9.893 13.996 1.00 97.38 174 VAL A CA 1
ATOM 1340 C C . VAL A 1 174 ? -3.478 10.942 15.044 1.00 97.38 174 VAL A C 1
ATOM 1342 O O . VAL A 1 174 ? -4.343 10.674 15.871 1.00 97.38 174 VAL A O 1
ATOM 1345 N N . ASP A 1 175 ? -2.911 12.141 14.975 1.00 96.38 175 ASP A N 1
ATOM 1346 C CA . ASP A 1 175 ? -3.188 13.206 15.944 1.00 96.38 175 ASP A CA 1
ATOM 1347 C C . ASP A 1 175 ? -4.661 13.629 15.947 1.00 96.38 175 ASP A C 1
ATOM 1349 O O . ASP A 1 175 ? -5.231 13.901 17.004 1.00 96.38 175 ASP A O 1
ATOM 1353 N N . ARG A 1 176 ? -5.318 13.599 14.782 1.00 96.69 176 ARG A N 1
ATOM 1354 C CA . ARG A 1 176 ? -6.755 13.879 14.658 1.00 96.69 176 ARG A CA 1
ATOM 1355 C C . ARG A 1 176 ? -7.624 12.788 15.298 1.00 96.69 176 ARG A C 1
ATOM 1357 O O . ARG A 1 176 ? -8.615 13.087 15.967 1.00 96.69 176 ARG A O 1
ATOM 1364 N N . HIS A 1 177 ? -7.291 11.519 15.068 1.00 97.25 177 HIS A N 1
ATOM 1365 C CA . HIS A 1 177 ? -8.189 10.398 15.371 1.00 97.25 177 HIS A CA 1
ATOM 1366 C C . HIS A 1 177 ? -7.859 9.657 16.671 1.00 97.25 177 HIS A C 1
ATOM 1368 O O . HIS A 1 177 ? -8.770 9.241 17.384 1.00 97.25 177 HIS A O 1
ATOM 1374 N N . ALA A 1 178 ? -6.581 9.494 17.012 1.00 95.69 178 ALA A N 1
ATOM 1375 C CA . ALA A 1 178 ? -6.134 8.693 18.150 1.00 95.69 178 ALA A CA 1
ATOM 1376 C C . ALA A 1 178 ? -6.757 9.099 19.502 1.00 95.69 178 ALA A C 1
ATOM 1378 O O . ALA A 1 178 ? -7.165 8.184 20.231 1.00 95.69 178 ALA A O 1
ATOM 1379 N N . PRO A 1 179 ? -6.918 10.403 19.836 1.00 95.25 179 PRO A N 1
ATOM 1380 C CA . PRO A 1 179 ? -7.556 10.823 21.090 1.00 95.25 179 PRO A CA 1
ATOM 1381 C C . PRO A 1 179 ? -8.995 10.318 21.253 1.00 95.25 179 PRO A C 1
ATOM 1383 O O . PRO A 1 179 ? -9.446 10.086 22.369 1.00 95.25 179 PRO A O 1
ATOM 1386 N N . HIS A 1 180 ? -9.694 10.102 20.139 1.00 94.69 180 HIS A N 1
ATOM 1387 C CA . HIS A 1 180 ? -11.100 9.705 20.109 1.00 94.69 180 HIS A CA 1
ATOM 1388 C C . HIS A 1 180 ? -11.304 8.184 19.953 1.00 94.69 180 HIS A C 1
ATOM 1390 O O . HIS A 1 180 ? -12.429 7.705 20.055 1.00 94.69 180 HIS A O 1
ATOM 1396 N N . ILE A 1 181 ? -10.231 7.415 19.721 1.00 92.75 181 ILE A N 1
ATOM 1397 C CA . ILE A 1 181 ? -10.278 5.959 19.491 1.00 92.75 181 ILE A CA 1
ATOM 1398 C C . ILE A 1 181 ? -9.819 5.186 20.734 1.00 92.75 181 ILE A C 1
ATOM 1400 O O . ILE A 1 181 ? -10.587 4.430 21.333 1.00 92.75 181 ILE A O 1
ATOM 1404 N N . ALA A 1 182 ? -8.535 5.304 21.080 1.00 78.81 182 ALA A N 1
ATOM 1405 C CA . ALA A 1 182 ? -7.902 4.506 22.138 1.00 78.81 182 ALA A CA 1
ATOM 1406 C C . ALA A 1 182 ? -6.573 5.089 22.656 1.00 78.81 182 ALA A C 1
ATOM 1408 O O . ALA A 1 182 ? -5.868 4.412 23.404 1.00 78.81 182 ALA A O 1
ATOM 1409 N N . GLY A 1 183 ? -6.214 6.311 22.251 1.00 82.25 183 GLY A N 1
ATOM 1410 C CA . GLY A 1 183 ? -4.911 6.916 22.522 1.00 82.25 183 GLY A CA 1
ATOM 1411 C C . GLY A 1 183 ? -3.872 6.660 21.425 1.00 82.25 183 GLY A C 1
ATOM 1412 O O . GLY A 1 183 ? -4.130 5.992 20.423 1.00 82.25 183 GLY A O 1
ATOM 1413 N N . GLN A 1 184 ? -2.690 7.249 21.612 1.00 90.94 184 GLN A N 1
ATOM 1414 C CA . GLN A 1 184 ? -1.608 7.268 20.625 1.00 90.94 184 GLN A CA 1
ATOM 1415 C C . GLN A 1 184 ? -1.006 5.863 20.392 1.00 90.94 184 GLN A C 1
ATOM 1417 O O . GLN A 1 184 ? -0.788 5.116 21.355 1.00 90.94 184 GLN A O 1
ATOM 1422 N N . PRO A 1 185 ? -0.695 5.474 19.136 1.00 95.50 185 PRO A N 1
ATOM 1423 C CA . PRO A 1 185 ? 0.079 4.269 18.866 1.00 95.50 185 PRO A CA 1
ATOM 1424 C C . PRO A 1 185 ? 1.477 4.389 19.475 1.00 95.50 185 PRO A C 1
ATOM 1426 O O . PRO A 1 185 ? 2.042 5.475 19.581 1.00 95.50 185 PRO A O 1
ATOM 1429 N N . ARG A 1 186 ? 2.096 3.251 19.801 1.00 95.69 186 ARG A N 1
ATOM 1430 C CA . ARG A 1 186 ? 3.458 3.245 20.355 1.00 95.69 186 ARG A CA 1
ATOM 1431 C C . ARG A 1 186 ? 4.465 3.826 19.366 1.00 95.69 186 ARG A C 1
ATOM 1433 O O . ARG A 1 186 ? 5.377 4.545 19.763 1.00 95.69 186 ARG A O 1
ATOM 1440 N N . ARG A 1 187 ? 4.343 3.434 18.092 1.00 95.62 187 ARG A N 1
ATOM 1441 C CA . ARG A 1 187 ? 5.169 3.885 16.961 1.00 95.62 187 ARG A CA 1
ATOM 1442 C C . ARG A 1 187 ? 4.400 3.720 15.658 1.00 95.62 187 ARG A C 1
ATOM 1444 O O . ARG A 1 187 ? 3.649 2.756 15.508 1.00 95.62 187 ARG A O 1
ATOM 1451 N N . ILE A 1 188 ? 4.699 4.579 14.689 1.00 97.06 188 ILE A N 1
ATOM 1452 C CA . ILE A 1 188 ? 4.282 4.429 13.292 1.00 97.06 188 ILE A CA 1
ATOM 1453 C C . ILE A 1 188 ? 5.529 4.129 12.459 1.00 97.06 188 ILE A C 1
ATOM 1455 O O . ILE A 1 188 ? 6.559 4.790 12.597 1.00 97.06 188 ILE A O 1
ATOM 1459 N N . ARG A 1 189 ? 5.473 3.094 11.618 1.00 97.56 189 ARG A N 1
ATOM 1460 C CA . ARG A 1 189 ? 6.588 2.685 10.753 1.00 97.56 189 ARG A CA 1
ATOM 1461 C C . ARG A 1 189 ? 6.125 2.513 9.320 1.00 97.56 189 ARG A C 1
ATOM 1463 O O . ARG A 1 189 ? 5.250 1.697 9.056 1.00 97.56 189 ARG A O 1
ATOM 1470 N N . ILE A 1 190 ? 6.791 3.190 8.394 1.00 97.88 190 ILE A N 1
ATOM 1471 C CA . ILE A 1 190 ? 6.608 2.955 6.962 1.00 97.88 190 ILE A CA 1
ATOM 1472 C C . ILE A 1 190 ? 7.522 1.805 6.532 1.00 97.88 190 ILE A C 1
ATOM 1474 O O . ILE A 1 190 ? 8.727 1.830 6.805 1.00 97.88 190 ILE A O 1
ATOM 1478 N N . LYS A 1 191 ? 6.953 0.771 5.910 1.00 94.44 191 LYS A N 1
ATOM 1479 C CA . LYS A 1 191 ? 7.648 -0.467 5.541 1.00 94.44 191 LYS A CA 1
ATOM 1480 C C . LYS A 1 191 ? 7.384 -0.857 4.091 1.00 94.44 191 LYS A C 1
ATOM 1482 O O . LYS A 1 191 ? 6.335 -0.563 3.527 1.00 94.44 191 LYS A O 1
ATOM 1487 N N . ARG A 1 192 ? 8.332 -1.602 3.524 1.00 90.25 192 ARG A N 1
ATOM 1488 C CA . ARG A 1 192 ? 8.099 -2.450 2.352 1.00 90.25 192 ARG A CA 1
ATOM 1489 C C . ARG A 1 192 ? 7.297 -3.661 2.806 1.00 90.25 192 ARG A C 1
ATOM 1491 O O . ARG A 1 192 ? 7.731 -4.371 3.707 1.00 90.25 192 ARG A O 1
ATOM 1498 N N . MET A 1 193 ? 6.083 -3.814 2.286 1.00 87.56 193 MET A N 1
ATOM 1499 C CA . MET A 1 193 ? 5.181 -4.903 2.658 1.00 87.56 193 MET A CA 1
ATOM 1500 C C . MET A 1 193 ? 4.602 -5.513 1.385 1.00 87.56 193 MET A C 1
ATOM 1502 O O . MET A 1 193 ? 4.095 -4.796 0.526 1.00 87.56 193 MET A O 1
ATOM 1506 N N . ARG A 1 194 ? 4.655 -6.841 1.275 1.00 80.75 194 ARG A N 1
ATOM 1507 C CA . ARG A 1 194 ? 4.273 -7.543 0.043 1.00 80.75 194 ARG A CA 1
ATOM 1508 C C . ARG A 1 194 ? 2.765 -7.710 -0.144 1.00 80.75 194 ARG A C 1
ATOM 1510 O O . ARG A 1 194 ? 2.256 -7.609 -1.250 1.00 80.75 194 ARG A O 1
ATOM 1517 N N . THR A 1 195 ? 2.047 -8.015 0.935 1.00 78.81 195 THR A N 1
ATOM 1518 C CA . THR A 1 195 ? 0.668 -8.535 0.845 1.00 78.81 195 THR A CA 1
ATOM 1519 C C . THR A 1 195 ? -0.378 -7.681 1.546 1.00 78.81 195 THR A C 1
ATOM 1521 O O . THR A 1 195 ? -1.565 -7.987 1.468 1.00 78.81 195 THR A O 1
ATOM 1524 N N . ARG A 1 196 ? 0.035 -6.631 2.260 1.00 89.19 196 ARG A N 1
ATOM 1525 C CA . ARG A 1 196 ? -0.859 -5.830 3.102 1.00 89.19 196 ARG A CA 1
ATOM 1526 C C . ARG A 1 196 ? -0.530 -4.347 3.038 1.00 89.19 196 ARG A C 1
ATOM 1528 O O . ARG A 1 196 ? 0.619 -3.968 2.820 1.00 89.19 196 ARG A O 1
ATOM 1535 N N . TRP A 1 197 ? -1.559 -3.539 3.258 1.00 96.56 197 TRP A N 1
ATOM 1536 C CA . TRP A 1 197 ? -1.494 -2.076 3.275 1.00 96.56 197 TRP A CA 1
ATOM 1537 C C . TRP A 1 197 ? -1.120 -1.510 4.645 1.00 96.56 197 TRP A C 1
ATOM 1539 O O . TRP A 1 197 ? -0.467 -0.474 4.723 1.00 96.56 197 TRP A O 1
ATOM 1549 N N . GLY A 1 198 ? -1.464 -2.227 5.713 1.00 96.94 198 GLY A N 1
ATOM 1550 C CA . GLY A 1 198 ? -1.164 -1.854 7.085 1.00 96.94 198 GLY A CA 1
ATOM 1551 C C . GLY A 1 198 ? -1.123 -3.067 8.014 1.00 96.94 198 GLY A C 1
ATOM 1552 O O . GLY A 1 198 ? -1.362 -4.208 7.601 1.00 96.94 198 GLY A O 1
ATOM 1553 N N . SER A 1 199 ? -0.705 -2.835 9.257 1.00 96.44 199 SER A N 1
ATOM 1554 C CA . SER A 1 199 ? -0.867 -3.769 10.372 1.00 96.44 199 SER A CA 1
ATOM 1555 C C . SER A 1 199 ? -0.673 -3.073 11.716 1.00 96.44 199 SER A C 1
ATOM 1557 O O . SER A 1 199 ? 0.264 -2.288 11.869 1.00 96.44 199 SER A O 1
ATOM 1559 N N . CYS A 1 200 ? -1.456 -3.471 12.714 1.00 96.56 200 CYS A N 1
ATOM 1560 C CA . CYS A 1 200 ? -1.288 -3.079 14.107 1.00 96.56 200 CYS A CA 1
ATOM 1561 C C . CYS A 1 200 ? -0.790 -4.269 14.944 1.00 96.56 200 CYS A C 1
ATOM 1563 O O . CYS A 1 200 ? -1.439 -5.312 15.026 1.00 96.56 200 CYS A O 1
ATOM 1565 N N . GLY A 1 201 ? 0.400 -4.143 15.533 1.00 92.69 201 GLY A N 1
ATOM 1566 C CA . GLY A 1 201 ? 0.993 -5.175 16.389 1.00 92.69 201 GLY A CA 1
ATOM 1567 C C . GLY A 1 201 ? 0.401 -5.202 17.802 1.00 92.69 201 GLY A C 1
ATOM 1568 O O . GLY A 1 201 ? -0.230 -4.243 18.246 1.00 92.69 201 GLY A O 1
ATOM 1569 N N . ALA A 1 202 ? 0.682 -6.273 18.554 1.00 90.62 202 ALA A N 1
ATOM 1570 C CA . ALA A 1 202 ? 0.212 -6.439 19.937 1.00 90.62 202 ALA A CA 1
ATOM 1571 C C . ALA A 1 202 ? 0.653 -5.300 20.880 1.00 90.62 202 ALA A C 1
ATOM 1573 O O . ALA A 1 202 ? -0.085 -4.931 21.787 1.00 90.62 202 ALA A O 1
ATOM 1574 N N . GLY A 1 203 ? 1.825 -4.705 20.631 1.00 93.06 203 GLY A N 1
ATOM 1575 C CA . GLY A 1 203 ? 2.340 -3.542 21.361 1.00 93.06 203 GLY A CA 1
ATOM 1576 C C . GLY A 1 203 ? 1.878 -2.184 20.819 1.00 93.06 203 GLY A C 1
ATOM 1577 O O . GLY A 1 203 ? 2.556 -1.193 21.069 1.00 93.06 203 GLY A O 1
ATOM 1578 N N . ASN A 1 204 ? 0.797 -2.134 20.031 1.00 94.75 204 ASN A N 1
ATOM 1579 C CA . ASN A 1 204 ? 0.268 -0.916 19.393 1.00 94.75 204 ASN A CA 1
ATOM 1580 C C . ASN A 1 204 ? 1.247 -0.220 18.436 1.00 94.75 204 ASN A C 1
ATOM 1582 O O . ASN A 1 204 ? 1.164 0.990 18.233 1.00 94.75 204 ASN A O 1
ATOM 1586 N N . ASP A 1 205 ? 2.186 -0.959 17.837 1.00 96.06 205 ASP A N 1
ATOM 1587 C CA . ASP A 1 205 ? 2.926 -0.415 16.703 1.00 96.06 205 ASP A CA 1
ATOM 1588 C C . ASP A 1 205 ? 2.093 -0.534 15.433 1.00 96.06 205 ASP A C 1
ATOM 1590 O O . ASP A 1 205 ? 1.690 -1.639 15.054 1.00 96.06 205 ASP A O 1
ATOM 1594 N N . ILE A 1 206 ? 1.950 0.574 14.724 1.00 97.56 206 ILE A N 1
ATOM 1595 C CA . ILE A 1 206 ? 1.330 0.609 13.408 1.00 97.56 206 ILE A CA 1
ATOM 1596 C C . ILE A 1 206 ? 2.438 0.529 12.361 1.00 97.56 206 ILE A C 1
ATOM 1598 O O . ILE A 1 206 ? 3.378 1.325 12.353 1.00 97.56 206 ILE A O 1
ATOM 1602 N N . ASN A 1 207 ? 2.354 -0.458 11.474 1.00 97.88 207 ASN A N 1
ATOM 1603 C CA . ASN A 1 207 ? 3.181 -0.517 10.275 1.00 97.88 207 ASN A CA 1
ATOM 1604 C C . ASN A 1 207 ? 2.302 -0.224 9.064 1.00 97.88 207 ASN A C 1
ATOM 1606 O O . ASN A 1 207 ? 1.276 -0.873 8.897 1.00 97.88 207 ASN A O 1
ATOM 1610 N N . LEU A 1 208 ? 2.737 0.700 8.220 1.00 98.44 208 LEU A N 1
ATOM 1611 C CA . LEU A 1 208 ? 2.049 1.127 7.009 1.00 98.44 208 LEU A CA 1
ATOM 1612 C C . LEU A 1 208 ? 2.910 0.793 5.794 1.00 98.44 208 LEU A C 1
ATOM 1614 O O . LEU A 1 208 ? 4.136 0.925 5.839 1.00 98.44 208 LEU A O 1
ATOM 1618 N N . ASN A 1 209 ? 2.277 0.365 4.710 1.00 97.31 209 ASN A N 1
ATOM 1619 C CA . ASN A 1 209 ? 2.975 0.104 3.462 1.00 97.31 209 ASN A CA 1
ATOM 1620 C C . ASN A 1 209 ? 3.370 1.429 2.795 1.00 97.31 209 ASN A C 1
ATOM 1622 O O . ASN A 1 209 ? 2.546 2.333 2.673 1.00 97.31 209 ASN A O 1
ATOM 1626 N N . TRP A 1 210 ? 4.614 1.540 2.333 1.00 96.50 210 TRP A N 1
ATOM 1627 C CA . TRP A 1 210 ? 5.100 2.735 1.636 1.00 96.50 210 TRP A CA 1
ATOM 1628 C C . TRP A 1 210 ? 4.327 3.049 0.350 1.00 96.50 210 TRP A C 1
ATOM 1630 O O . TRP A 1 210 ? 4.264 4.204 -0.055 1.00 96.50 210 TRP A O 1
ATOM 1640 N N . LEU A 1 211 ? 3.680 2.050 -0.257 1.00 95.69 211 LEU A N 1
ATOM 1641 C CA . LEU A 1 211 ? 2.824 2.255 -1.424 1.00 95.69 211 LEU A CA 1
ATOM 1642 C C . LEU A 1 211 ? 1.545 3.035 -1.128 1.00 95.69 211 LEU A C 1
ATOM 1644 O O . LEU A 1 211 ? 0.845 3.415 -2.060 1.00 95.69 211 LEU A O 1
ATOM 1648 N N . LEU A 1 212 ? 1.238 3.335 0.136 1.00 97.75 212 LEU A N 1
ATOM 1649 C CA . LEU A 1 212 ? 0.162 4.273 0.458 1.00 97.75 212 LEU A CA 1
ATOM 1650 C C . LEU A 1 212 ? 0.437 5.693 -0.059 1.00 97.75 212 LEU A C 1
ATOM 1652 O O . LEU A 1 212 ? -0.475 6.509 -0.095 1.00 97.75 212 LEU A O 1
ATOM 1656 N N . ILE A 1 213 ? 1.656 6.005 -0.506 1.00 96.25 213 ILE A N 1
ATOM 1657 C CA . ILE A 1 213 ? 1.908 7.261 -1.218 1.00 96.25 213 ILE A CA 1
ATOM 1658 C C . ILE A 1 213 ? 1.217 7.309 -2.587 1.00 96.25 213 ILE A C 1
ATOM 1660 O O . ILE A 1 213 ? 0.943 8.387 -3.103 1.00 96.25 213 ILE A O 1
ATOM 1664 N N . ALA A 1 214 ? 0.917 6.145 -3.166 1.00 95.19 214 ALA A N 1
ATOM 1665 C CA . ALA A 1 214 ? 0.302 6.011 -4.479 1.00 95.19 214 ALA A CA 1
ATOM 1666 C C . ALA A 1 214 ? -1.229 5.982 -4.450 1.00 95.19 214 ALA A C 1
ATOM 1668 O O . ALA A 1 214 ? -1.854 6.014 -5.508 1.00 95.19 214 ALA A O 1
ATOM 1669 N N . VAL A 1 215 ? -1.846 5.898 -3.269 1.00 96.25 215 VAL A N 1
ATOM 1670 C CA . VAL A 1 215 ? -3.304 5.773 -3.139 1.00 96.25 215 VAL A CA 1
ATOM 1671 C C . VAL A 1 215 ? -3.952 7.142 -2.911 1.00 96.25 215 VAL A C 1
ATOM 1673 O O . VAL A 1 215 ? -3.304 8.015 -2.334 1.00 96.25 215 VAL A O 1
ATOM 1676 N N . PRO A 1 216 ? -5.223 7.348 -3.303 1.00 97.19 216 PRO A N 1
ATOM 1677 C CA . PRO A 1 216 ? -5.943 8.582 -3.009 1.00 97.19 216 PRO A CA 1
ATOM 1678 C C . PRO A 1 216 ? -5.890 8.953 -1.518 1.00 97.19 216 PRO A C 1
ATOM 1680 O O . PRO A 1 216 ? -5.925 8.052 -0.673 1.00 97.19 216 PRO A O 1
ATOM 1683 N N . PRO A 1 217 ? -5.889 10.250 -1.155 1.00 97.06 217 PRO A N 1
ATOM 1684 C CA . PRO A 1 217 ? -5.780 10.677 0.242 1.00 97.06 217 PRO A CA 1
ATOM 1685 C C . PRO A 1 217 ? -6.827 10.046 1.171 1.00 97.06 217 PRO A C 1
ATOM 1687 O O . PRO A 1 217 ? -6.487 9.623 2.273 1.00 97.06 217 PRO A O 1
ATOM 1690 N N . ALA A 1 218 ? -8.069 9.891 0.701 1.00 97.31 218 ALA A N 1
ATOM 1691 C CA . ALA A 1 218 ? -9.137 9.230 1.454 1.00 97.31 218 ALA A CA 1
ATOM 1692 C C . ALA A 1 218 ? -8.847 7.740 1.726 1.00 97.31 218 ALA A C 1
ATOM 1694 O O . ALA A 1 218 ? -9.210 7.206 2.772 1.00 97.31 218 ALA A O 1
ATOM 1695 N N . VAL A 1 219 ? -8.154 7.062 0.805 1.00 98.25 219 VAL A N 1
ATOM 1696 C CA . VAL A 1 219 ? -7.740 5.662 0.971 1.00 98.25 219 VAL A CA 1
ATOM 1697 C C . VAL A 1 219 ? -6.599 5.551 1.980 1.00 98.25 219 VAL A C 1
ATOM 1699 O O . VAL A 1 219 ? -6.617 4.649 2.817 1.00 98.25 219 VAL A O 1
ATOM 1702 N N . LEU A 1 220 ? -5.633 6.475 1.939 1.00 98.38 220 LEU A N 1
ATOM 1703 C CA . LEU A 1 220 ? -4.573 6.566 2.946 1.00 98.38 220 LEU A CA 1
ATOM 1704 C C . LEU A 1 220 ? -5.171 6.780 4.344 1.00 98.38 220 LEU A C 1
ATOM 1706 O O . LEU A 1 220 ? -4.842 6.032 5.264 1.00 98.38 220 LEU A O 1
ATOM 1710 N N . GLU A 1 221 ? -6.069 7.757 4.492 1.00 98.31 221 GLU A N 1
ATOM 1711 C CA . GLU A 1 221 ? -6.739 8.058 5.762 1.00 98.31 221 GLU A CA 1
ATOM 1712 C C . GLU A 1 221 ? -7.513 6.851 6.290 1.00 98.31 221 GLU A C 1
ATOM 1714 O O . GLU A 1 221 ? -7.309 6.453 7.437 1.00 98.31 221 GLU A O 1
ATOM 1719 N N . TYR A 1 222 ? -8.288 6.183 5.430 1.00 98.56 222 TYR A N 1
ATOM 1720 C CA . TYR A 1 222 ? -8.964 4.936 5.777 1.00 98.56 222 TYR A CA 1
ATOM 1721 C C . TYR A 1 222 ? -8.001 3.874 6.326 1.00 98.56 222 TYR A C 1
ATOM 1723 O O . TYR A 1 222 ? -8.285 3.278 7.364 1.00 98.56 222 TYR A O 1
ATOM 1731 N N . VAL A 1 223 ? -6.866 3.622 5.662 1.00 98.44 223 VAL A N 1
ATOM 1732 C CA . VAL A 1 223 ? -5.910 2.599 6.119 1.00 98.44 223 VAL A CA 1
ATOM 1733 C C . VAL A 1 223 ? -5.306 2.980 7.470 1.00 98.44 223 VAL A C 1
ATOM 1735 O O . VAL A 1 223 ? -5.224 2.132 8.354 1.00 98.44 223 VAL A O 1
ATOM 1738 N N . VAL A 1 224 ? -4.933 4.245 7.679 1.00 98.31 224 VAL A N 1
ATOM 1739 C CA . VAL A 1 224 ? -4.395 4.701 8.972 1.00 98.31 224 VAL A CA 1
ATOM 1740 C C . VAL A 1 224 ? -5.442 4.559 10.083 1.00 98.31 224 VAL A C 1
ATOM 1742 O O . VAL A 1 224 ? -5.141 3.992 11.135 1.00 98.31 224 VAL A O 1
ATOM 1745 N N . VAL A 1 225 ? -6.682 4.997 9.842 1.00 98.25 225 VAL A N 1
ATOM 1746 C CA . VAL A 1 225 ? -7.801 4.862 10.791 1.00 98.25 225 VAL A CA 1
ATOM 1747 C C . VAL A 1 225 ? -8.107 3.392 11.086 1.00 98.25 225 VAL A C 1
ATOM 1749 O O . VAL A 1 225 ? -8.330 3.039 12.243 1.00 98.25 225 VAL A O 1
ATOM 1752 N N . HIS A 1 226 ? -8.058 2.515 10.081 1.00 98.31 226 HIS A N 1
ATOM 1753 C CA . HIS A 1 226 ? -8.241 1.071 10.250 1.00 98.31 226 HIS A CA 1
ATOM 1754 C C . HIS A 1 226 ? -7.219 0.486 11.233 1.00 98.31 226 HIS A C 1
ATOM 1756 O O . HIS A 1 226 ? -7.590 -0.204 12.186 1.00 98.3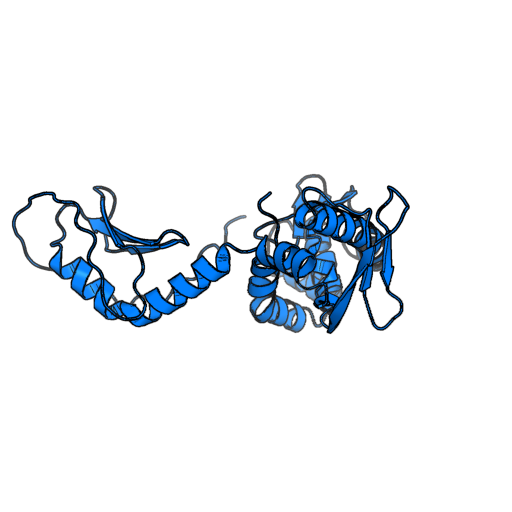1 226 HIS A O 1
ATOM 1762 N N . GLU A 1 227 ? -5.935 0.802 11.048 1.00 97.75 227 GLU A N 1
ATOM 1763 C CA . GLU A 1 227 ? -4.879 0.314 11.938 1.00 97.75 227 GLU A CA 1
ATOM 1764 C C . GLU A 1 227 ? -4.947 0.935 13.343 1.00 97.75 227 GLU A C 1
ATOM 1766 O O . GLU A 1 227 ? -4.632 0.261 14.328 1.00 97.75 227 GLU A O 1
ATOM 1771 N N . LEU A 1 228 ? -5.403 2.186 13.470 1.00 97.69 228 LEU A N 1
ATOM 1772 C CA . LEU A 1 228 ? -5.673 2.811 14.771 1.00 97.69 228 LEU A CA 1
ATOM 1773 C C . LEU A 1 228 ? -6.825 2.123 15.504 1.00 97.69 228 LEU A C 1
ATOM 1775 O O . LEU A 1 228 ? -6.706 1.825 16.692 1.00 97.69 228 LEU A O 1
ATOM 1779 N N . CYS A 1 229 ? -7.917 1.798 14.809 1.00 97.94 229 CYS A N 1
ATOM 1780 C CA . CYS A 1 229 ? -9.051 1.080 15.396 1.00 97.94 229 CYS A CA 1
ATOM 1781 C C . CYS A 1 229 ? -8.629 -0.286 15.957 1.00 97.94 229 CYS A C 1
ATOM 1783 O O . CYS A 1 229 ? -9.180 -0.744 16.965 1.00 97.94 229 CYS A O 1
ATOM 1785 N N . HIS A 1 230 ? -7.594 -0.906 15.376 1.00 97.19 230 HIS A N 1
ATOM 1786 C CA . HIS A 1 230 ? -7.022 -2.144 15.894 1.00 97.19 230 HIS A CA 1
ATOM 1787 C C . HIS A 1 230 ? -6.346 -2.021 17.264 1.00 97.19 230 HIS A C 1
ATOM 1789 O O . HIS A 1 230 ? -6.113 -3.044 17.909 1.00 97.19 230 HIS A O 1
ATOM 1795 N N . ILE A 1 231 ? -6.060 -0.813 17.756 1.00 95.81 231 ILE A N 1
ATOM 1796 C CA . ILE A 1 231 ? -5.609 -0.600 19.140 1.00 95.81 231 ILE A CA 1
ATOM 1797 C C . ILE A 1 231 ? -6.739 -0.951 20.119 1.00 95.81 231 ILE A C 1
ATOM 1799 O O . ILE A 1 231 ? -6.499 -1.608 21.132 1.00 95.81 231 ILE A O 1
ATOM 1803 N N . ARG A 1 232 ? -7.984 -0.568 19.796 1.00 95.44 232 ARG A N 1
ATOM 1804 C CA . ARG A 1 232 ? -9.168 -0.836 20.628 1.00 95.44 232 ARG A CA 1
ATOM 1805 C C . ARG A 1 232 ? -9.744 -2.230 20.407 1.00 95.44 232 ARG A C 1
ATOM 1807 O O . ARG A 1 232 ? -10.174 -2.879 21.363 1.00 95.44 232 ARG A O 1
ATOM 1814 N N . HIS A 1 233 ? -9.791 -2.664 19.150 1.00 96.19 233 HIS A N 1
ATOM 1815 C CA . HIS A 1 233 ? -10.471 -3.882 18.717 1.00 96.19 233 HIS A CA 1
ATOM 1816 C C . HIS A 1 233 ? -9.546 -4.737 17.843 1.00 96.19 233 HIS A C 1
ATOM 1818 O O . HIS A 1 233 ? -9.287 -4.436 16.682 1.00 96.19 233 HIS A O 1
ATOM 1824 N N . ARG A 1 234 ? -9.044 -5.842 18.405 1.00 94.06 234 ARG A N 1
ATOM 1825 C CA . ARG A 1 234 ? -8.058 -6.740 17.766 1.00 94.06 234 ARG A CA 1
ATOM 1826 C C . ARG A 1 234 ? -8.640 -7.689 16.712 1.00 94.06 234 ARG A C 1
ATOM 1828 O O . ARG A 1 234 ? -7.938 -8.571 16.228 1.00 94.06 234 ARG A O 1
ATOM 1835 N N . ASP A 1 235 ? -9.912 -7.539 16.385 1.00 93.88 235 ASP A N 1
ATOM 1836 C CA . ASP A 1 235 ? -10.623 -8.314 15.376 1.00 93.88 235 ASP A CA 1
ATOM 1837 C C . ASP A 1 235 ? -11.441 -7.386 14.472 1.00 93.88 235 ASP A C 1
ATOM 1839 O O . ASP A 1 235 ? -11.514 -6.183 14.702 1.00 93.88 235 ASP A O 1
ATOM 1843 N N . HIS A 1 236 ? -12.054 -7.952 13.434 1.00 96.38 236 HIS A N 1
ATOM 1844 C CA . HIS A 1 236 ? -12.933 -7.239 12.503 1.00 96.38 236 HIS A CA 1
ATOM 1845 C C . HIS A 1 236 ? -14.415 -7.415 12.869 1.00 96.38 236 HIS A C 1
ATOM 1847 O O . HIS A 1 236 ? -15.254 -7.613 11.989 1.00 96.38 236 HIS A O 1
ATOM 1853 N N . SER A 1 237 ? -14.741 -7.395 14.167 1.00 97.94 237 SER A N 1
ATOM 1854 C CA . SER A 1 237 ? -16.122 -7.493 14.663 1.00 97.94 237 SER A CA 1
ATOM 1855 C C . SER A 1 237 ? -16.987 -6.288 14.267 1.00 97.94 237 SER A C 1
ATOM 1857 O O . SER A 1 237 ? -16.496 -5.259 13.804 1.00 97.94 237 SER A O 1
ATOM 1859 N N . ALA A 1 238 ? -18.301 -6.376 14.498 1.00 97.81 238 ALA A N 1
ATOM 1860 C CA . ALA A 1 238 ? -19.216 -5.251 14.281 1.00 97.81 238 ALA A CA 1
ATOM 1861 C C . ALA A 1 238 ? -18.793 -3.989 15.058 1.00 97.81 238 ALA A C 1
ATOM 1863 O O . ALA A 1 238 ? -18.913 -2.880 14.546 1.00 97.81 238 ALA A O 1
ATOM 1864 N N . ARG A 1 239 ? -18.221 -4.157 16.259 1.00 97.88 239 ARG A N 1
ATOM 1865 C CA . ARG A 1 239 ? -17.680 -3.050 17.064 1.00 97.88 239 ARG A CA 1
ATOM 1866 C C . ARG A 1 239 ? -16.494 -2.372 16.385 1.00 97.88 239 ARG A C 1
ATOM 1868 O O . ARG A 1 239 ? -16.427 -1.149 16.369 1.00 97.88 239 ARG A O 1
ATOM 1875 N N . PHE A 1 240 ? -15.589 -3.159 15.800 1.00 98.00 240 PHE A N 1
ATOM 1876 C CA . PHE A 1 240 ? -14.473 -2.631 15.018 1.00 98.00 240 PHE A CA 1
ATOM 1877 C C . PHE A 1 240 ? -14.973 -1.798 13.835 1.00 98.00 240 PHE A C 1
ATOM 1879 O O . PHE A 1 240 ? -14.567 -0.651 13.679 1.00 98.00 240 PHE A O 1
ATOM 1886 N N . TRP A 1 241 ? -15.891 -2.339 13.030 1.00 98.00 241 TRP A N 1
ATOM 1887 C CA . TRP A 1 241 ? -16.399 -1.620 11.858 1.00 98.00 241 TRP A CA 1
ATOM 1888 C C . TRP A 1 241 ? -17.244 -0.400 12.223 1.00 98.00 241 TRP A C 1
ATOM 1890 O O . TRP A 1 241 ? -17.160 0.604 11.524 1.00 98.00 241 TRP A O 1
ATOM 1900 N N . GLY A 1 242 ? -17.994 -0.451 13.328 1.00 98.06 242 GLY A N 1
ATOM 1901 C CA . GLY A 1 242 ? -18.692 0.717 13.865 1.00 98.06 242 GLY A CA 1
ATOM 1902 C C . GLY A 1 242 ? -17.725 1.841 14.243 1.00 98.06 242 GLY A C 1
ATOM 1903 O O . GLY A 1 242 ? -17.969 2.995 13.908 1.00 98.06 242 GLY A O 1
ATOM 1904 N N . LEU A 1 243 ? -16.587 1.501 14.860 1.00 98.00 243 LEU A N 1
ATOM 1905 C CA . LEU A 1 243 ? -15.547 2.476 15.198 1.00 98.00 243 LEU A CA 1
ATOM 1906 C C . LEU A 1 243 ? -14.864 3.052 13.950 1.00 98.00 243 LEU A C 1
ATOM 1908 O O . LEU A 1 243 ? -14.665 4.260 13.867 1.00 98.00 243 LEU A O 1
ATOM 1912 N N . VAL A 1 244 ? -14.566 2.216 12.949 1.00 98.25 244 VAL A N 1
ATOM 1913 C CA . VAL A 1 244 ? -14.046 2.691 11.655 1.00 98.25 244 VAL A CA 1
ATOM 1914 C C . VAL A 1 244 ? -15.033 3.659 11.001 1.00 98.25 244 VAL A C 1
ATOM 1916 O O . VAL A 1 244 ? -14.621 4.737 10.587 1.00 98.25 244 VAL A O 1
ATOM 1919 N N . ALA A 1 245 ? -16.323 3.316 10.945 1.00 97.94 245 ALA A N 1
ATOM 1920 C CA . ALA A 1 245 ? -17.355 4.154 10.334 1.00 97.94 245 ALA A CA 1
ATOM 1921 C C . ALA A 1 245 ? -17.533 5.503 11.053 1.00 97.94 245 ALA A C 1
ATOM 1923 O O . ALA A 1 245 ? -17.773 6.512 10.399 1.00 97.94 245 ALA A O 1
ATOM 1924 N N . ALA A 1 246 ? -17.365 5.541 12.379 1.00 97.50 246 ALA A N 1
ATOM 1925 C CA . ALA A 1 246 ? -17.441 6.778 13.157 1.00 97.50 246 ALA A CA 1
ATOM 1926 C C . ALA A 1 246 ? -16.315 7.776 12.821 1.00 97.50 246 ALA A C 1
ATOM 1928 O O . ALA A 1 246 ? -16.506 8.983 12.942 1.00 97.50 246 ALA A O 1
ATOM 1929 N N . HIS A 1 247 ? -15.148 7.285 12.393 1.00 97.25 247 HIS A N 1
ATOM 1930 C CA . HIS A 1 247 ? -13.988 8.121 12.059 1.00 97.25 247 HIS A CA 1
ATOM 1931 C C . HIS A 1 247 ? -13.759 8.301 10.560 1.00 97.25 247 HIS A C 1
ATOM 1933 O O . HIS A 1 247 ? -13.136 9.274 10.150 1.00 97.25 247 HIS A O 1
ATOM 1939 N N . CYS A 1 248 ? -14.249 7.373 9.747 1.00 96.38 248 CYS A N 1
ATOM 1940 C CA . CYS A 1 248 ? -14.158 7.399 8.298 1.00 96.38 248 CYS A CA 1
ATOM 1941 C C . CYS A 1 248 ? -15.510 6.934 7.727 1.00 96.38 248 CYS A C 1
ATOM 1943 O O . CYS A 1 248 ? -15.659 5.758 7.391 1.00 96.38 248 CYS A O 1
ATOM 1945 N N . PRO A 1 249 ? -16.520 7.821 7.643 1.00 95.06 249 PRO A N 1
ATOM 1946 C CA . PRO A 1 249 ? -17.867 7.445 7.197 1.00 95.06 249 PRO A CA 1
ATOM 1947 C C . PRO A 1 249 ? -17.882 6.794 5.806 1.00 95.06 249 PRO A C 1
ATOM 1949 O O . PRO A 1 249 ? -18.560 5.791 5.588 1.00 95.06 249 PRO A O 1
ATOM 1952 N N . ASP A 1 250 ? -17.032 7.280 4.898 1.00 93.25 250 ASP A N 1
ATOM 1953 C CA . ASP A 1 250 ? -16.894 6.785 3.524 1.00 93.25 250 ASP A CA 1
ATOM 1954 C C . ASP A 1 250 ? -15.922 5.602 3.367 1.00 93.25 250 ASP A C 1
ATOM 1956 O O . ASP A 1 250 ? -15.487 5.277 2.256 1.00 93.25 250 ASP A O 1
ATOM 1960 N N . PHE A 1 251 ? -15.577 4.902 4.457 1.00 96.75 251 PHE A N 1
ATOM 1961 C CA . PHE A 1 251 ? -14.587 3.817 4.427 1.00 96.75 251 PHE A CA 1
ATOM 1962 C C . PHE A 1 251 ? -14.911 2.710 3.414 1.00 96.75 251 PHE A C 1
ATOM 1964 O O . PHE A 1 251 ? -14.012 2.023 2.924 1.00 96.75 251 PHE A O 1
ATOM 1971 N N . GLN A 1 252 ? -16.193 2.505 3.096 1.00 97.19 252 GLN A N 1
ATOM 1972 C CA . GLN A 1 252 ? -16.610 1.507 2.115 1.00 97.19 252 GLN A CA 1
ATOM 1973 C C . GLN A 1 252 ? -16.083 1.826 0.713 1.00 97.19 252 GLN A C 1
ATOM 1975 O O . GLN A 1 252 ? -15.638 0.907 0.022 1.00 97.19 252 GLN A O 1
ATOM 1980 N N . GLN A 1 253 ? -16.057 3.106 0.327 1.00 97.12 253 GLN A N 1
ATOM 1981 C CA . GLN A 1 253 ? -15.513 3.559 -0.954 1.00 97.12 253 GLN A CA 1
ATOM 1982 C C . GLN A 1 253 ? -14.002 3.310 -1.002 1.00 97.12 253 GLN A C 1
ATOM 1984 O O . GLN A 1 253 ? -13.501 2.675 -1.931 1.00 97.12 253 GLN A O 1
ATOM 1989 N N . ALA A 1 254 ? -13.285 3.694 0.059 1.00 97.25 254 ALA A N 1
ATOM 1990 C CA . ALA A 1 254 ? -11.848 3.457 0.178 1.00 97.25 254 ALA A CA 1
ATOM 1991 C C . ALA A 1 254 ? -11.491 1.959 0.143 1.00 97.25 254 ALA A C 1
ATOM 1993 O O . ALA A 1 254 ? -10.551 1.533 -0.534 1.00 97.25 254 ALA A O 1
ATOM 1994 N N . ARG A 1 255 ? -12.280 1.124 0.827 1.00 96.19 255 ARG A N 1
ATOM 1995 C CA . ARG A 1 255 ? -12.129 -0.335 0.803 1.00 96.19 255 ARG A CA 1
ATOM 1996 C C . ARG A 1 255 ? -12.444 -0.923 -0.574 1.00 96.19 255 ARG A C 1
ATOM 1998 O O . ARG A 1 255 ? -11.779 -1.874 -0.980 1.00 96.19 255 ARG A O 1
ATOM 2005 N N . GLY A 1 256 ? -13.447 -0.391 -1.272 1.00 94.00 256 GLY A N 1
ATOM 2006 C CA . GLY A 1 256 ? -13.771 -0.751 -2.653 1.00 94.00 256 GLY A CA 1
ATOM 2007 C C . GLY A 1 256 ? -12.609 -0.450 -3.595 1.00 94.00 256 GLY A C 1
ATOM 2008 O O . GLY A 1 256 ? -12.169 -1.335 -4.326 1.00 94.00 256 GLY A O 1
ATOM 2009 N N . TRP A 1 257 ? -12.032 0.745 -3.476 1.00 94.38 257 TRP A N 1
ATOM 2010 C CA . TRP A 1 257 ? -10.863 1.158 -4.246 1.00 94.38 257 TRP A CA 1
ATOM 2011 C C . TRP A 1 257 ? -9.665 0.223 -4.027 1.00 94.38 257 TRP A C 1
ATOM 2013 O O . TRP A 1 257 ? -9.080 -0.266 -4.987 1.00 94.38 257 TRP A O 1
ATOM 2023 N N . LEU A 1 258 ? -9.343 -0.136 -2.776 1.00 92.44 258 LEU A N 1
ATOM 2024 C CA . LEU A 1 258 ? -8.238 -1.068 -2.488 1.00 92.44 258 LEU A CA 1
ATOM 2025 C C . LEU A 1 258 ? -8.457 -2.468 -3.074 1.00 92.44 258 LEU A C 1
ATOM 2027 O O . LEU A 1 258 ? -7.484 -3.144 -3.411 1.00 92.44 258 LEU A O 1
ATOM 2031 N N . LYS A 1 259 ? -9.711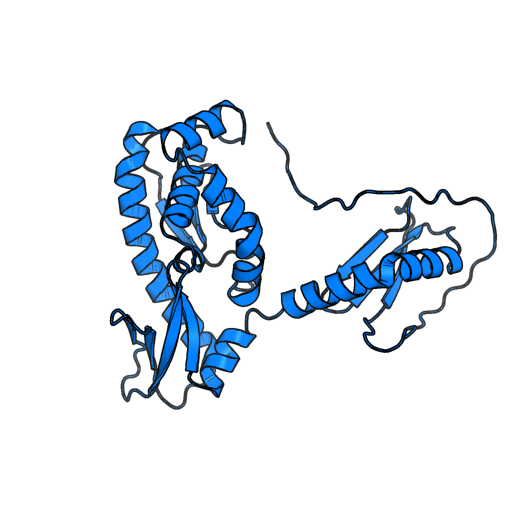 -2.918 -3.190 1.00 87.00 259 LYS A N 1
ATOM 2032 C CA . LYS A 1 259 ? -10.036 -4.194 -3.844 1.00 87.00 259 LYS A CA 1
ATOM 2033 C C . LYS A 1 259 ? -9.846 -4.125 -5.359 1.00 87.00 259 LYS A C 1
ATOM 2035 O O . LYS A 1 259 ? -9.406 -5.117 -5.932 1.00 87.00 259 LYS A O 1
ATOM 2040 N N . ALA A 1 260 ? -10.184 -2.996 -5.977 1.00 81.31 260 ALA A N 1
ATOM 2041 C CA . ALA A 1 260 ? -10.063 -2.791 -7.417 1.00 81.31 260 ALA A CA 1
ATOM 2042 C C . ALA A 1 260 ? -8.603 -2.543 -7.838 1.00 81.31 260 ALA A C 1
ATOM 2044 O O . ALA A 1 260 ? -8.051 -3.292 -8.640 1.00 81.31 260 ALA A O 1
ATOM 2045 N N . GLU A 1 261 ? -7.951 -1.558 -7.219 1.00 85.88 261 GLU A N 1
ATOM 2046 C CA . GLU A 1 261 ? -6.648 -1.034 -7.652 1.00 85.88 261 GLU A CA 1
ATOM 2047 C C . GLU A 1 261 ? -5.478 -1.568 -6.822 1.00 85.88 261 GLU A C 1
ATOM 2049 O O . GLU A 1 261 ? -4.347 -1.703 -7.300 1.00 85.88 261 GLU A O 1
ATOM 2054 N N . GLY A 1 262 ? -5.732 -1.908 -5.557 1.00 85.38 262 GLY A N 1
ATOM 2055 C CA . GLY A 1 262 ? -4.659 -2.169 -4.605 1.00 85.38 262 GLY A CA 1
ATOM 2056 C C . GLY A 1 262 ? -3.813 -3.397 -4.959 1.00 85.38 262 GLY A C 1
ATOM 2057 O O . GLY A 1 262 ? -2.590 -3.382 -4.814 1.00 85.38 262 GLY A O 1
ATOM 2058 N N . GLY A 1 263 ? -4.439 -4.449 -5.489 1.00 82.25 263 GLY A N 1
ATOM 2059 C CA . GLY A 1 263 ? -3.714 -5.629 -5.965 1.00 82.25 263 GLY A CA 1
ATOM 2060 C C . GLY A 1 263 ? -2.731 -5.299 -7.092 1.00 82.25 263 GLY A C 1
ATOM 2061 O O . GLY A 1 263 ? -1.621 -5.823 -7.093 1.00 82.25 263 GLY A O 1
ATOM 2062 N N . SER A 1 264 ? -3.114 -4.405 -8.009 1.00 81.38 264 SER A N 1
ATOM 2063 C CA . SER A 1 264 ? -2.265 -3.951 -9.116 1.00 81.38 264 SER A CA 1
ATOM 2064 C C . SER A 1 264 ? -1.087 -3.110 -8.617 1.00 81.38 264 SER A C 1
ATOM 2066 O O . SER A 1 264 ? 0.040 -3.312 -9.063 1.00 81.38 264 SER A O 1
ATOM 2068 N N . LEU A 1 265 ? -1.309 -2.232 -7.632 1.00 85.00 265 LEU A N 1
ATOM 2069 C CA . LEU A 1 265 ? -0.252 -1.404 -7.041 1.00 85.00 265 LEU A CA 1
ATOM 2070 C C . LEU A 1 265 ? 0.787 -2.212 -6.264 1.00 85.00 265 LEU A C 1
ATOM 2072 O O . LEU A 1 265 ? 1.981 -2.082 -6.534 1.00 85.00 265 LEU A O 1
ATOM 2076 N N . LEU A 1 266 ? 0.342 -3.067 -5.332 1.00 84.62 266 LEU A N 1
ATOM 2077 C CA . LEU A 1 266 ? 1.232 -3.966 -4.581 1.00 84.62 266 LEU A CA 1
ATOM 2078 C C . LEU A 1 266 ? 2.043 -4.845 -5.523 1.00 84.62 266 LEU A C 1
ATOM 2080 O O . LEU A 1 266 ? 3.188 -5.180 -5.247 1.00 84.62 266 LEU A O 1
ATOM 2084 N N . HIS A 1 267 ? 1.428 -5.219 -6.634 1.00 75.06 267 HIS A N 1
ATOM 2085 C CA . HIS A 1 267 ? 2.068 -6.019 -7.638 1.00 75.06 267 HIS A CA 1
ATOM 2086 C C . HIS A 1 267 ? 3.137 -5.229 -8.425 1.00 75.06 267 HIS A C 1
ATOM 2088 O O . HIS A 1 267 ? 4.294 -5.636 -8.484 1.00 75.06 267 HIS A O 1
ATOM 2094 N N . ARG A 1 268 ? 2.757 -4.092 -9.014 1.00 75.69 268 ARG A N 1
ATOM 2095 C CA . ARG A 1 268 ? 3.604 -3.318 -9.933 1.00 75.69 268 ARG A CA 1
ATOM 2096 C C . ARG A 1 268 ? 4.758 -2.602 -9.234 1.00 75.69 268 ARG A C 1
ATOM 2098 O O . ARG A 1 268 ? 5.804 -2.414 -9.845 1.00 75.69 268 ARG A O 1
ATOM 2105 N N . PHE A 1 269 ? 4.558 -2.198 -7.982 1.00 80.56 269 PHE A N 1
ATOM 2106 C CA . PHE A 1 269 ? 5.500 -1.364 -7.236 1.00 80.56 269 PHE A CA 1
ATOM 2107 C C . PHE A 1 269 ? 5.911 -1.968 -5.888 1.00 80.56 269 PHE A C 1
ATOM 2109 O O . PHE A 1 269 ? 6.642 -1.326 -5.140 1.00 80.56 269 PHE A O 1
ATOM 2116 N N . GLY A 1 270 ? 5.413 -3.153 -5.518 1.00 72.00 270 GLY A N 1
ATOM 2117 C CA . GLY A 1 270 ? 5.787 -3.795 -4.254 1.00 72.00 270 GLY A CA 1
ATOM 2118 C C . GLY A 1 270 ? 7.276 -4.115 -4.192 1.00 72.00 270 GLY A C 1
ATOM 2119 O O . GLY A 1 270 ? 7.975 -4.050 -5.190 1.00 72.00 270 GLY A O 1
ATOM 2120 N N . SER A 1 271 ? 7.772 -4.491 -3.019 1.00 64.44 271 SER A N 1
ATOM 2121 C CA . SER A 1 271 ? 9.148 -4.984 -2.879 1.00 64.44 271 SER A CA 1
ATOM 2122 C C . SER A 1 271 ? 9.124 -6.428 -2.373 1.00 64.44 271 SER A C 1
ATOM 2124 O O . SER A 1 271 ? 8.212 -6.806 -1.635 1.00 64.44 271 SER A O 1
ATOM 2126 N N . ASP A 1 272 ? 10.143 -7.218 -2.716 1.00 56.22 272 ASP A N 1
ATOM 2127 C CA . ASP A 1 272 ? 10.238 -8.657 -2.397 1.00 56.22 272 ASP A CA 1
ATOM 2128 C C . ASP A 1 272 ? 10.580 -8.977 -0.921 1.00 56.22 272 ASP A C 1
ATOM 2130 O O . ASP A 1 272 ? 10.948 -10.106 -0.606 1.00 56.22 272 ASP A O 1
ATOM 2134 N N . SER A 1 273 ? 10.492 -8.005 -0.005 1.00 44.12 273 SER A N 1
ATOM 2135 C CA . SER A 1 273 ? 10.964 -8.134 1.389 1.00 44.12 273 SER A CA 1
ATOM 2136 C C . SER A 1 273 ? 9.899 -8.606 2.379 1.00 44.12 273 SER A C 1
ATOM 2138 O O . SER A 1 273 ? 8.756 -8.088 2.338 1.00 44.12 273 SER A O 1
#

Mean predicted aligned error: 14.24 Å

pLDDT: mean 80.37, std 21.09, range [22.3, 98.56]

Solvent-accessible surface area (backbone atoms only — not comparable to full-atom values): 15724 Å² total; per-residue (Å²): 136,82,86,80,92,73,77,92,73,74,88,82,82,82,86,81,87,82,85,90,78,89,88,86,90,80,94,72,78,65,79,56,80,95,72,63,59,54,48,43,83,40,73,30,89,85,36,91,51,78,45,79,45,74,37,62,87,25,34,37,40,36,30,23,68,83,55,59,64,66,60,53,52,52,54,47,59,78,38,41,70,61,48,46,50,47,32,52,51,27,44,55,52,71,35,32,62,48,54,37,44,48,37,65,73,66,36,72,40,69,48,50,50,47,59,39,81,24,41,34,36,65,41,80,33,96,45,89,62,70,47,77,48,72,82,86,69,39,38,41,38,33,34,40,74,86,51,82,64,42,28,62,52,51,51,50,51,52,49,54,51,35,39,53,57,47,49,54,54,50,46,58,51,43,70,71,46,21,81,81,70,72,46,78,62,72,41,81,41,68,36,74,39,55,89,50,66,58,43,52,46,97,77,32,33,34,38,35,24,44,68,48,51,32,33,35,66,67,38,39,50,39,50,54,47,50,35,55,44,35,66,71,29,90,52,88,46,74,66,34,52,51,54,36,39,76,76,33,75,64,40,64,58,34,52,49,46,45,68,71,49,39,63,56,48,38,31,48,66,24,45,100,95

Sequence (273 aa):
MGGGLDGSQAPLEYARLTGSGGGCPLSDGHAFGAGSFPLRLRRSPRAKRLRLIVR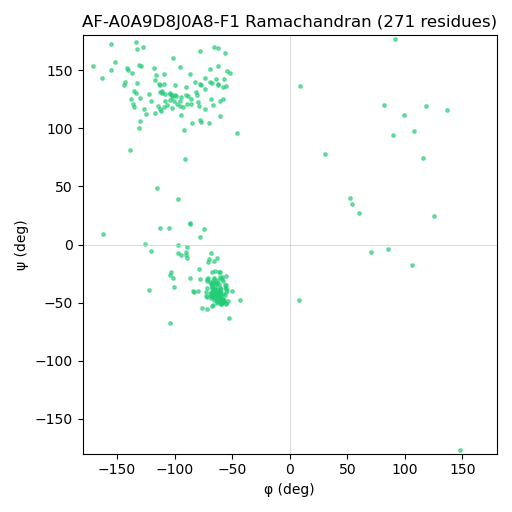ADGVECVLPVICPERLAHDFIAQHRDWLLRKFREAVARTAPRRFWQEAAATGDLHFPLQGIPTRFSLRDSPSSRMRLSYDGEALLLQLPSPALDAAARIEQAVFAWARAWLGERAGAIVDRHAPHIAGQPRRIRIKRMRTRWGSCGAGNDINLNWLLIAVPPAVLEYVVVHELCHIRHRDHSARFWGLVAAHCPDFQQARGWLKAEGGSLLHRFGSDS

Secondary structure (DSSP, 8-state):
--------PPP------------------PPPSSS---EEEEEETT-SS-EEEEETTEEEEEEETT--HHHHHHHHHHTHHHHHHHHHHHHHTT-HHHHHHHHHHHSEEEEEETTEEEEEEEEEESSSS-EEEE-SSEEEEEEESS-TTHHHHHHHHHHHHHHHHHHHHHHHHHHHHHHHHTS--SEEEEE--SS-SEEE-TTSEEEEEGGGGGS-HHHHHHHHHHHHHHHH-SS--HHHHHHHHHH-TTHHHHHHHIIIIIHHHHHHH----